Protein AF-A0A355YEI6-F1 (afdb_monomer)

Solvent-accessible surface area (backbone atoms only — not comparable to full-atom values): 18739 Å² total; per-residue (Å²): 135,84,84,77,73,81,73,71,81,74,48,67,67,57,51,53,59,53,45,26,69,75,68,75,44,81,76,51,71,67,58,50,47,41,66,73,69,44,60,93,69,64,54,73,76,34,46,39,44,27,76,26,82,81,34,73,56,37,71,63,38,42,74,76,36,46,34,59,27,43,37,39,48,44,52,49,45,54,38,44,28,50,37,29,40,53,42,53,71,31,69,73,64,40,49,50,50,52,48,48,14,51,39,49,34,50,19,47,68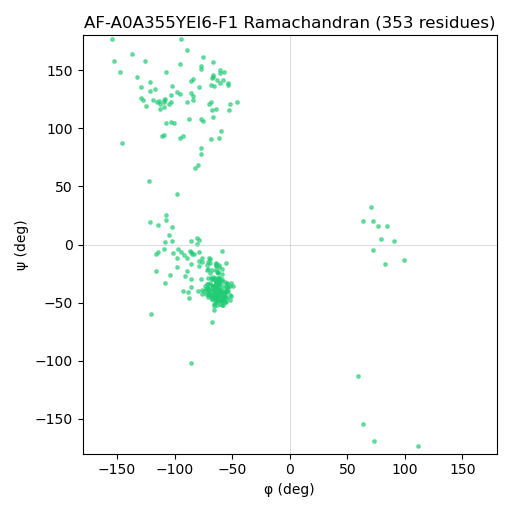,74,64,30,36,40,37,29,34,9,51,69,52,33,6,52,40,17,34,37,50,20,66,67,44,46,35,54,49,40,56,55,45,67,75,35,92,67,27,79,66,42,57,82,77,47,49,89,59,56,57,69,28,49,44,37,38,34,62,76,44,77,59,35,76,78,44,84,61,85,70,52,50,70,32,31,64,52,29,40,49,49,44,54,74,73,62,67,55,67,70,27,33,39,36,21,29,34,45,66,50,72,49,31,14,34,52,24,27,44,52,45,54,27,68,66,48,40,81,87,43,74,36,32,35,42,34,24,22,30,56,67,79,69,37,56,85,38,69,71,32,32,57,54,73,68,33,85,30,44,44,79,49,71,54,50,46,52,41,13,57,48,61,53,43,38,70,47,55,38,31,48,51,52,46,52,55,51,48,40,30,53,50,51,20,48,44,70,65,44,53,87,62,41,56,70,70,58,27,49,75,72,69,48,60,89,84,67,44,65,48,58,51,37,47,46,42,46,58,55,44,52,54,56,38,69,40,19,68,64,50,26,59,52,52,53,52,52,52,49,36,50,74,72,70,58,124

Secondary structure (DSSP, 8-state):
-----------HHHHHHHHHHHHTSPPPHHHHHHHHH-GGG--TTSGGGSPPGGGTTHHHHHHH-HHHHHHHHHHTHHHHHHHHHHHHT-HHHHHHHHHHHHHHHHHHHTT--EEEEESTHHHHHHHIIIIIIIHHHHHHHHTSTTHHHHHTTS-TTGGGSEEEEETTTHHHHHS--TTGGG-HHHHHHHHHHTT--TTSEEEEE-SSS--HHHHHHHHHHHHHH-TT-S-EEEEESS-HHHHTTSHHHHHHHH-TTSEEEE----S-SSTT-TTTHHHHHHHHHHHHHHHHHHHHHHGGGS-HHHHHHTT--TT--HHHHHHHHHHHHHHHHHTHHHHHHHHHHHHHHHHTT--

Foldseek 3Di:
DDPPPPPPPCQLVNVLVVVCVVVVHNDDPVRVCCSVPVVLPVLCLFQQQDADPLQPCLVVCCVPPQLVSLLSQLVLCVLLLVLLLVCLVDPVLVVLLVLLLVLLLVQQQVVAAEEQEEEQLSLVLLCCLLPVPLLVLVVVLCVDPLNVLQCVRGPVVSSVRRYRGYQVGPVCVVPNDPPSQVALVSLLVVCVVVVHALSYAYELEYAGQSRNVSLSNLVSNLVRNDPPDSRAEYEYATDLVSCCVNPSSVVQVPPNSYHYNYRHSGYRSPRNPSSGSSSVSRSQSVSQSNLSSVLVSPVVRDDPVSCVVSVNDPPDHSSVSSNCVVVVSVVSSVCSVVVSVVVVVVVVCVVVVND

Radius of gyration: 22.08 Å; Cα contacts (8 Å, |Δi|>4): 562; chains: 1; bounding box: 56×45×67 Å

Nearest PDB structures (foldseek):
  4s12-assembly2_B  TM=8.774E-01  e=5.265E-08  Yersinia enterocolitica subsp. palearctica Y11
  4s12-assembly1_A  TM=6.520E-01  e=1.410E-09  Yersinia enterocolitica subsp. palearctica Y11
  1nri-assembly1_A-2  TM=7.934E-01  e=1.105E-07  Haemophilus influenzae
  4m0d-assembly1_A  TM=6.496E-01  e=1.105E-07  Haemophilus influenzae Rd KW20
  4bb9-assembly1_A  TM=7.046E-01  e=8.965E-07  Homo sapiens

Mean predicted aligned error: 6.0 Å

Structure (mmCIF, N/CA/C/O backbone):
data_AF-A0A355YEI6-F1
#
_entry.id   AF-A0A355YEI6-F1
#
loop_
_atom_site.group_PDB
_atom_site.id
_atom_site.type_symbol
_atom_site.label_atom_id
_atom_site.label_alt_id
_atom_site.label_comp_id
_atom_site.label_asym_id
_atom_site.label_entity_id
_atom_site.label_seq_id
_atom_site.pdbx_PDB_ins_code
_atom_site.Cartn_x
_atom_site.Cartn_y
_atom_site.Cartn_z
_atom_site.occupancy
_atom_site.B_iso_or_equiv
_atom_site.auth_seq_id
_atom_site.auth_comp_id
_atom_site.auth_asym_id
_atom_site.auth_atom_id
_atom_site.pdbx_PDB_model_num
ATOM 1 N N . MET A 1 1 ? -10.455 13.522 -25.786 1.00 29.67 1 MET A N 1
ATOM 2 C CA . MET A 1 1 ? -10.288 12.746 -27.033 1.00 29.67 1 MET A CA 1
ATOM 3 C C . MET A 1 1 ? -9.649 11.426 -26.666 1.00 29.67 1 MET A C 1
ATOM 5 O O . MET A 1 1 ? -8.498 11.396 -26.256 1.00 29.67 1 MET A O 1
ATOM 9 N N . THR A 1 2 ? -10.458 10.377 -26.690 1.00 28.23 2 THR A N 1
ATOM 10 C CA . THR A 1 2 ? -10.147 9.023 -26.237 1.00 28.23 2 THR A CA 1
ATOM 11 C C . THR A 1 2 ? -9.254 8.349 -27.277 1.00 28.23 2 THR A C 1
ATOM 13 O O . THR A 1 2 ? -9.729 7.998 -28.353 1.00 28.23 2 THR A O 1
ATOM 16 N N . PHE A 1 3 ? -7.961 8.187 -26.993 1.00 26.77 3 PHE A N 1
ATOM 17 C CA . PHE A 1 3 ? -7.105 7.295 -27.778 1.00 26.77 3 PHE A CA 1
ATOM 18 C C . PHE A 1 3 ? -7.405 5.852 -27.357 1.00 26.77 3 PHE A C 1
ATOM 20 O O . PHE A 1 3 ? -6.677 5.240 -26.584 1.00 26.77 3 PHE A O 1
ATOM 27 N N . ALA A 1 4 ? -8.520 5.315 -27.850 1.00 29.31 4 ALA A N 1
ATOM 28 C CA . ALA A 1 4 ? -8.711 3.877 -27.932 1.00 29.31 4 ALA A CA 1
ATOM 29 C C . ALA A 1 4 ? -7.889 3.384 -29.130 1.00 29.31 4 ALA A C 1
ATOM 31 O O . ALA A 1 4 ? -8.392 3.271 -30.246 1.00 29.31 4 ALA A O 1
ATOM 32 N N . LEU A 1 5 ? -6.589 3.166 -28.922 1.00 32.91 5 LEU A N 1
ATOM 33 C CA . LEU A 1 5 ? -5.806 2.352 -29.845 1.00 32.91 5 LEU A CA 1
ATOM 34 C C . LEU A 1 5 ? -6.354 0.931 -29.734 1.00 32.91 5 LEU A C 1
ATOM 36 O O . LEU A 1 5 ? -6.194 0.273 -28.708 1.00 32.91 5 LEU A O 1
ATOM 40 N N . SER A 1 6 ? -7.032 0.475 -30.786 1.00 31.55 6 SER A N 1
ATOM 41 C CA . SER A 1 6 ? -7.342 -0.935 -30.973 1.00 31.55 6 SER A CA 1
ATOM 42 C C . SER A 1 6 ? -6.020 -1.696 -31.086 1.00 31.55 6 SER A C 1
ATOM 44 O O . SER A 1 6 ? -5.449 -1.827 -32.170 1.00 31.55 6 SER A O 1
ATOM 46 N N . LEU A 1 7 ? -5.505 -2.176 -29.959 1.00 35.72 7 LEU A N 1
ATOM 47 C CA . LEU A 1 7 ? -4.509 -3.232 -29.944 1.00 35.72 7 LEU A CA 1
ATOM 48 C C . LEU A 1 7 ? -5.226 -4.492 -30.429 1.00 35.72 7 LEU A C 1
ATOM 50 O O . LEU A 1 7 ? -5.831 -5.223 -29.649 1.00 35.72 7 LEU A O 1
ATOM 54 N N . ALA A 1 8 ? -5.202 -4.727 -31.742 1.00 37.12 8 ALA A N 1
ATOM 55 C CA . ALA A 1 8 ? -5.336 -6.085 -32.238 1.00 37.12 8 ALA A CA 1
ATOM 56 C C . ALA A 1 8 ? -4.279 -6.900 -31.486 1.00 37.12 8 ALA A C 1
ATOM 58 O O . ALA A 1 8 ? -3.093 -6.582 -31.571 1.00 37.12 8 ALA A O 1
ATOM 59 N N . ALA A 1 9 ? -4.722 -7.853 -30.666 1.00 43.53 9 ALA A N 1
ATOM 60 C CA . ALA A 1 9 ? -3.850 -8.657 -29.827 1.00 43.53 9 ALA A CA 1
ATOM 61 C C . ALA A 1 9 ? -2.860 -9.405 -30.728 1.00 43.53 9 ALA A C 1
ATOM 63 O O . ALA A 1 9 ? -3.195 -10.427 -31.328 1.00 43.53 9 ALA A O 1
ATOM 64 N N . ILE A 1 10 ? -1.649 -8.865 -30.877 1.00 50.97 10 ILE A N 1
ATOM 65 C CA . ILE A 1 10 ? -0.558 -9.590 -31.513 1.00 50.97 10 ILE A CA 1
ATOM 66 C C . ILE A 1 10 ? -0.301 -10.778 -30.599 1.00 50.97 10 ILE A C 1
ATOM 68 O O . ILE A 1 10 ? 0.021 -10.599 -29.426 1.00 50.97 10 ILE A O 1
ATOM 72 N N . SER A 1 11 ? -0.515 -11.991 -31.111 1.00 57.34 11 SER A N 1
ATOM 73 C CA . SER A 1 11 ? -0.327 -13.176 -30.282 1.00 57.34 11 SER A CA 1
ATOM 74 C C . SER A 1 11 ? 1.116 -13.211 -29.750 1.00 57.34 11 SER A C 1
ATOM 76 O O . SER A 1 11 ? 2.046 -12.898 -30.501 1.00 57.34 11 SER A O 1
ATOM 78 N N . PRO A 1 12 ? 1.339 -13.627 -28.494 1.00 58.34 12 PRO A N 1
ATOM 79 C CA . PRO A 1 12 ? 2.680 -13.804 -27.934 1.00 58.34 12 PRO A CA 1
ATOM 80 C C . PRO A 1 12 ? 3.589 -14.665 -28.825 1.00 58.34 12 PRO A C 1
ATOM 82 O O . PRO A 1 12 ? 4.783 -14.402 -28.939 1.00 58.34 12 PRO A O 1
ATOM 85 N N . ALA A 1 13 ? 3.009 -15.644 -29.530 1.00 57.47 13 ALA A N 1
ATOM 86 C CA . ALA A 1 13 ? 3.705 -16.471 -30.512 1.00 57.47 13 ALA A CA 1
ATOM 87 C C . ALA A 1 13 ? 4.191 -15.680 -31.745 1.00 57.47 13 ALA A C 1
ATOM 89 O O . ALA A 1 13 ? 5.295 -15.921 -32.228 1.00 57.47 13 ALA A O 1
ATOM 90 N N . ALA A 1 14 ? 3.408 -14.710 -32.230 1.00 57.59 14 ALA A N 1
ATOM 91 C CA . ALA A 1 14 ? 3.807 -13.827 -33.328 1.00 57.59 14 ALA A CA 1
ATOM 92 C C . ALA A 1 14 ? 4.899 -12.830 -32.899 1.00 57.59 14 ALA A C 1
ATOM 94 O O . ALA A 1 14 ? 5.834 -12.590 -33.658 1.00 57.59 14 ALA A O 1
ATOM 95 N N . LEU A 1 15 ? 4.830 -12.312 -31.665 1.00 57.78 15 LEU A N 1
ATOM 96 C CA . LEU A 1 15 ? 5.894 -11.488 -31.074 1.00 57.78 15 LEU A CA 1
ATOM 97 C C . LEU A 1 15 ? 7.202 -12.272 -30.897 1.00 57.78 15 LEU A C 1
ATOM 99 O O . LEU A 1 15 ? 8.269 -11.737 -31.174 1.00 57.78 15 LEU A O 1
ATOM 103 N N . ALA A 1 16 ? 7.134 -13.537 -30.471 1.00 57.12 16 ALA A N 1
ATOM 104 C CA . ALA A 1 16 ? 8.314 -14.387 -30.303 1.00 57.12 16 ALA A CA 1
ATOM 105 C C . ALA A 1 16 ? 8.999 -14.727 -31.640 1.00 57.12 16 ALA A C 1
ATOM 107 O O . ALA A 1 16 ? 10.227 -14.783 -31.696 1.00 57.12 16 ALA A O 1
ATOM 108 N N . ALA A 1 17 ? 8.220 -14.919 -32.710 1.00 56.75 17 ALA A N 1
ATOM 109 C CA . ALA A 1 17 ? 8.750 -15.153 -34.052 1.00 56.75 17 ALA A CA 1
ATOM 110 C C . ALA A 1 17 ? 9.483 -13.916 -34.614 1.00 56.75 17 ALA A C 1
ATOM 112 O O . ALA A 1 17 ? 10.588 -14.051 -35.130 1.00 56.75 17 ALA A O 1
ATOM 113 N N . ASP A 1 18 ? 8.912 -12.718 -34.442 1.00 60.41 18 ASP A N 1
ATOM 114 C CA . ASP A 1 18 ? 9.509 -11.434 -34.863 1.00 60.41 18 ASP A CA 1
ATOM 115 C C . ASP A 1 18 ? 10.721 -11.042 -33.984 1.00 60.41 18 ASP A C 1
ATOM 117 O O . ASP A 1 18 ? 11.720 -10.504 -34.460 1.00 60.41 18 ASP A O 1
ATOM 121 N N . ALA A 1 19 ? 10.701 -11.374 -32.688 1.00 59.94 19 ALA A N 1
ATOM 122 C CA . ALA A 1 19 ? 11.788 -11.051 -31.761 1.00 59.94 19 ALA A CA 1
ATOM 123 C C . ALA A 1 19 ? 13.117 -11.743 -32.109 1.00 59.94 19 ALA A C 1
ATOM 125 O O . ALA A 1 19 ? 14.171 -11.116 -31.990 1.00 59.94 19 ALA A O 1
ATOM 126 N N . GLY A 1 20 ? 13.082 -13.004 -32.557 1.00 60.16 20 GLY A N 1
ATOM 127 C CA . GLY A 1 20 ? 14.291 -13.726 -32.974 1.00 60.16 20 GLY A CA 1
ATOM 128 C C . GLY A 1 20 ? 14.963 -13.092 -34.196 1.00 60.16 20 GLY A C 1
ATOM 129 O O . GLY A 1 20 ? 16.191 -13.036 -34.272 1.00 60.16 20 GLY A O 1
ATOM 130 N N . GLU A 1 21 ? 14.160 -12.541 -35.107 1.00 64.00 21 GLU A N 1
ATOM 131 C CA . GLU A 1 21 ? 14.632 -11.846 -36.306 1.00 64.00 21 GLU A CA 1
ATOM 132 C C . GLU A 1 21 ? 15.203 -10.457 -35.966 1.00 64.00 21 GLU A C 1
ATOM 134 O O . GLU A 1 21 ? 16.265 -10.083 -36.462 1.00 64.00 21 GLU A O 1
ATOM 139 N N . ARG A 1 22 ? 14.570 -9.721 -35.040 1.00 64.88 22 ARG A N 1
ATOM 140 C CA . ARG A 1 22 ? 15.031 -8.390 -34.595 1.00 64.88 22 ARG A CA 1
ATOM 141 C C . ARG A 1 22 ? 16.265 -8.413 -33.697 1.00 64.88 22 ARG A C 1
ATOM 143 O O . ARG A 1 22 ? 17.068 -7.486 -33.754 1.00 64.88 22 ARG A O 1
ATOM 150 N N . LEU A 1 23 ? 16.397 -9.423 -32.838 1.00 72.62 23 LEU A N 1
ATOM 151 C CA . LEU A 1 23 ? 17.507 -9.539 -31.883 1.00 72.62 23 LEU A CA 1
ATOM 152 C C . LEU A 1 23 ? 18.688 -10.348 -32.437 1.00 72.62 23 LEU A C 1
ATOM 154 O O . LEU A 1 23 ? 19.741 -10.381 -31.804 1.00 72.62 23 LEU A O 1
ATOM 158 N N . GLY A 1 24 ? 18.528 -11.005 -33.593 1.00 79.12 24 GLY A N 1
ATOM 159 C CA . GLY A 1 24 ? 19.563 -11.848 -34.198 1.00 79.12 24 GLY A CA 1
ATOM 160 C C . GLY A 1 24 ? 19.934 -13.075 -33.356 1.00 79.12 24 GLY A C 1
ATOM 161 O O . GLY A 1 24 ? 21.021 -13.626 -33.519 1.00 79.12 24 GLY A O 1
ATOM 162 N N . LEU A 1 25 ? 19.057 -13.491 -32.436 1.00 78.38 25 LEU A N 1
ATOM 163 C CA . LEU A 1 25 ? 19.279 -14.596 -31.504 1.00 78.38 25 LEU A CA 1
ATOM 164 C C . LEU A 1 25 ? 18.085 -15.560 -31.553 1.00 78.38 25 LEU A C 1
ATOM 166 O O . LEU A 1 25 ? 16.950 -15.118 -31.354 1.00 78.38 25 LEU A O 1
ATOM 170 N N . PRO A 1 26 ? 18.297 -16.871 -31.783 1.00 78.50 26 PRO A N 1
ATOM 171 C CA . PRO A 1 26 ? 17.207 -17.835 -31.714 1.00 78.50 26 PRO A CA 1
ATOM 172 C C . PRO A 1 26 ? 16.686 -17.939 -30.267 1.00 78.50 26 PRO A C 1
ATOM 174 O O . PRO A 1 26 ? 17.495 -17.997 -29.334 1.00 78.50 26 PRO A O 1
ATOM 177 N N . PRO A 1 27 ? 15.358 -17.979 -30.042 1.00 81.44 27 PRO A N 1
ATOM 178 C CA . PRO A 1 27 ? 14.806 -18.132 -28.701 1.00 81.44 27 PRO A CA 1
ATOM 179 C C . PRO A 1 27 ? 15.209 -19.484 -28.102 1.00 81.44 27 PRO A C 1
ATOM 181 O O . PRO A 1 27 ? 15.226 -20.509 -28.785 1.00 81.44 27 PRO A O 1
ATOM 184 N N . SER A 1 28 ? 15.515 -19.499 -26.803 1.00 86.31 28 SER A N 1
ATOM 185 C CA . SER A 1 28 ? 15.847 -20.744 -26.106 1.00 86.31 28 SER A CA 1
ATOM 186 C C . SER A 1 28 ? 14.629 -21.689 -26.029 1.00 86.31 28 SER A C 1
ATOM 188 O O . SER A 1 28 ? 13.482 -21.218 -26.061 1.00 86.31 28 SER A O 1
ATOM 190 N N . PRO A 1 29 ? 14.832 -23.013 -25.864 1.00 87.69 29 PRO A N 1
ATOM 191 C CA . PRO A 1 29 ? 13.730 -23.946 -25.619 1.00 87.69 29 PRO A CA 1
ATOM 192 C C . PRO A 1 29 ? 12.866 -23.540 -24.418 1.00 87.69 29 PRO A C 1
ATOM 194 O O . PRO A 1 29 ? 11.643 -23.581 -24.511 1.00 87.69 29 PRO A O 1
ATOM 197 N N . ALA A 1 30 ? 13.491 -23.056 -23.338 1.00 86.69 30 ALA A N 1
ATOM 198 C CA . ALA A 1 30 ? 12.791 -22.579 -22.145 1.00 86.69 30 ALA A CA 1
ATOM 199 C C . ALA A 1 30 ? 11.922 -21.341 -22.432 1.00 86.69 30 ALA A C 1
ATOM 201 O O . ALA A 1 30 ? 10.781 -21.266 -21.987 1.00 86.69 30 ALA A O 1
ATOM 202 N N . SER A 1 31 ? 12.421 -20.387 -23.226 1.00 84.56 31 SER A N 1
ATOM 203 C CA . SER A 1 31 ? 11.643 -19.210 -23.643 1.00 84.56 31 SER A CA 1
ATOM 204 C C . SER A 1 31 ? 10.441 -19.605 -24.506 1.00 84.56 31 SER A C 1
ATOM 206 O O . SER A 1 31 ? 9.355 -19.051 -24.350 1.00 84.56 31 SER A O 1
ATOM 208 N N . THR A 1 32 ? 10.622 -20.590 -25.389 1.00 85.31 32 THR A N 1
ATOM 209 C CA . THR A 1 32 ? 9.551 -21.111 -26.250 1.00 85.31 32 THR A CA 1
ATOM 210 C C . THR A 1 32 ? 8.485 -21.836 -25.428 1.00 85.31 32 THR A C 1
ATOM 212 O O . THR A 1 32 ? 7.301 -21.540 -25.582 1.00 85.31 32 THR A O 1
ATOM 215 N N . GLU A 1 33 ? 8.890 -22.719 -24.507 1.00 88.81 33 GLU A N 1
ATOM 216 C CA . GLU A 1 33 ? 7.981 -23.373 -23.555 1.00 88.81 33 G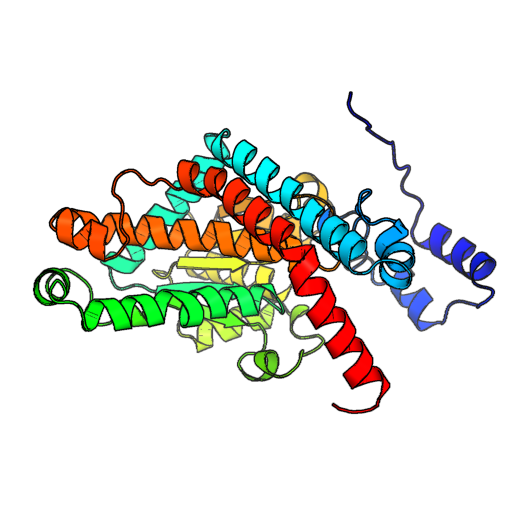LU A CA 1
ATOM 217 C C . GLU A 1 33 ? 7.212 -22.328 -22.741 1.00 88.81 33 GLU A C 1
ATOM 219 O O . GLU A 1 33 ? 5.992 -22.416 -22.631 1.00 88.81 33 GLU A O 1
ATOM 224 N N . PHE A 1 34 ? 7.895 -21.305 -22.221 1.00 85.06 34 PHE A N 1
ATOM 225 C CA . PHE A 1 34 ? 7.260 -20.255 -21.432 1.00 85.06 34 PHE A CA 1
ATOM 226 C C . PHE A 1 34 ? 6.165 -19.529 -22.225 1.00 85.06 34 PHE A C 1
ATOM 228 O O . PHE A 1 34 ? 5.018 -19.451 -21.785 1.00 85.06 34 PHE A O 1
ATOM 235 N N . VAL A 1 35 ? 6.474 -19.053 -23.432 1.00 83.38 35 VAL A N 1
ATOM 236 C CA . VAL A 1 35 ? 5.496 -18.342 -24.273 1.00 83.38 35 VAL A CA 1
ATOM 237 C C . VAL A 1 35 ? 4.332 -19.247 -24.695 1.00 83.38 35 VAL A C 1
ATOM 239 O O . VAL A 1 35 ? 3.206 -18.773 -24.837 1.00 83.38 35 VAL A O 1
ATOM 242 N N . GLN A 1 36 ? 4.563 -20.544 -24.883 1.00 84.81 36 GLN A N 1
ATOM 243 C CA . GLN A 1 36 ? 3.522 -21.467 -25.342 1.00 84.81 36 GLN A CA 1
ATOM 244 C C . GLN A 1 36 ? 2.661 -22.033 -24.207 1.00 84.81 36 GLN A C 1
ATOM 246 O O . GLN A 1 36 ? 1.467 -22.245 -24.399 1.00 84.81 36 GLN A O 1
ATOM 251 N N . GLN A 1 37 ? 3.251 -22.297 -23.041 1.00 86.25 37 GLN A N 1
ATOM 252 C CA . GLN A 1 37 ? 2.626 -23.089 -21.977 1.00 86.25 37 GLN A CA 1
ATOM 253 C C . GLN A 1 37 ? 2.375 -22.299 -20.691 1.00 86.25 37 GLN A C 1
ATOM 255 O O . GLN A 1 37 ? 1.507 -22.668 -19.903 1.00 86.25 37 GLN A O 1
ATOM 260 N N . ARG A 1 38 ? 3.100 -21.201 -20.451 1.00 84.88 38 ARG A N 1
ATOM 261 C CA . ARG A 1 38 ? 3.018 -20.410 -19.210 1.00 84.88 38 ARG A CA 1
ATOM 262 C C . ARG A 1 38 ? 2.117 -19.186 -19.388 1.00 84.88 38 ARG A C 1
ATOM 264 O O . ARG A 1 38 ? 2.429 -18.088 -18.934 1.00 84.88 38 ARG A O 1
ATOM 271 N N . THR A 1 39 ? 0.971 -19.381 -20.041 1.00 82.94 39 THR A N 1
ATOM 272 C CA . THR A 1 39 ? 0.033 -18.309 -20.427 1.00 82.94 39 THR A CA 1
ATOM 273 C C . THR A 1 39 ? -0.539 -17.543 -19.235 1.00 82.94 39 THR A C 1
ATOM 275 O O . THR A 1 39 ? -0.772 -16.344 -19.341 1.00 82.94 39 THR A O 1
ATOM 278 N N . GLN A 1 40 ? -0.668 -18.188 -18.071 1.00 78.12 40 GLN A N 1
ATOM 279 C CA . GLN A 1 40 ? -1.102 -17.538 -16.827 1.00 78.12 40 GLN A CA 1
ATOM 280 C C . GLN A 1 40 ? -0.164 -16.417 -16.336 1.00 78.12 40 GLN A C 1
ATOM 282 O O . GLN A 1 40 ? -0.572 -15.597 -15.522 1.00 78.12 40 GLN A O 1
ATOM 287 N N . PHE A 1 41 ? 1.082 -16.369 -16.823 1.00 81.62 41 PHE A N 1
ATOM 288 C CA . PHE A 1 41 ? 2.071 -15.343 -16.474 1.00 81.62 41 PHE A CA 1
ATOM 289 C C . PHE A 1 41 ? 2.276 -14.310 -17.591 1.00 81.62 41 PHE A C 1
ATOM 291 O O . PHE A 1 41 ? 3.171 -13.471 -17.519 1.00 81.62 41 PHE A O 1
ATOM 298 N N . GLN A 1 42 ? 1.449 -14.336 -18.640 1.00 86.19 42 GLN A N 1
ATOM 299 C CA . GLN A 1 42 ? 1.518 -13.376 -19.742 1.00 86.19 42 GLN A CA 1
ATOM 300 C C . GLN A 1 42 ? 0.786 -12.082 -19.387 1.00 86.19 42 GLN A C 1
ATOM 302 O O . GLN A 1 42 ? -0.201 -11.707 -20.012 1.00 86.19 42 GLN A O 1
ATOM 307 N N . LEU A 1 43 ? 1.317 -11.367 -18.400 1.00 88.56 43 LEU A N 1
ATOM 308 C CA . LEU A 1 43 ? 0.695 -10.186 -17.793 1.00 88.56 43 LEU A CA 1
ATOM 309 C C . LEU A 1 43 ? 0.880 -8.889 -18.599 1.00 88.56 43 LEU A C 1
ATOM 311 O O . LEU A 1 43 ? 0.463 -7.821 -18.171 1.00 88.56 43 LEU A O 1
ATOM 315 N N . HIS A 1 44 ? 1.464 -8.977 -19.792 1.00 87.12 44 HIS A N 1
ATOM 316 C CA . HIS A 1 44 ? 1.786 -7.856 -20.680 1.00 87.12 44 HIS A CA 1
ATOM 317 C C . HIS A 1 44 ? 0.601 -6.981 -21.123 1.00 87.12 44 HIS A C 1
ATOM 319 O O . HIS A 1 44 ? 0.829 -6.003 -21.824 1.00 87.12 44 HIS A O 1
ATOM 325 N N . THR A 1 45 ? -0.646 -7.323 -20.787 1.00 89.81 45 THR A N 1
ATOM 326 C CA . THR A 1 45 ? -1.839 -6.492 -21.028 1.00 89.81 45 THR A CA 1
ATOM 327 C C . THR A 1 45 ? -2.266 -5.690 -19.801 1.00 89.81 45 THR A C 1
ATOM 329 O O . THR A 1 45 ? -3.123 -4.815 -19.912 1.00 89.81 45 THR A O 1
ATOM 332 N N . LEU A 1 46 ? -1.705 -5.987 -18.626 1.00 94.12 46 LEU A N 1
ATOM 333 C CA . LEU A 1 46 ? -1.985 -5.252 -17.401 1.00 94.12 46 LEU A CA 1
ATOM 334 C C . LEU A 1 46 ? -1.425 -3.834 -17.504 1.00 94.12 46 LEU A C 1
ATOM 336 O O . LEU A 1 46 ? -0.347 -3.617 -18.063 1.00 94.12 46 LEU A O 1
ATOM 340 N N . LEU A 1 47 ? -2.153 -2.871 -16.937 1.00 94.38 47 LEU A N 1
ATOM 341 C CA . LEU A 1 47 ? -1.782 -1.457 -16.949 1.00 94.38 47 LEU A CA 1
ATOM 342 C C . LEU A 1 47 ? -0.439 -1.234 -16.244 1.00 94.38 47 LEU A C 1
ATOM 344 O O . LEU A 1 47 ? 0.391 -0.476 -16.738 1.00 94.38 47 LEU A O 1
ATOM 348 N N . THR A 1 48 ? -0.203 -1.951 -15.143 1.00 95.69 48 THR A N 1
ATOM 349 C CA . THR A 1 48 ? 1.054 -1.930 -14.375 1.00 95.69 48 THR A CA 1
ATOM 350 C C . THR A 1 48 ? 2.273 -2.421 -15.162 1.00 95.69 48 THR A C 1
ATOM 352 O O . THR A 1 48 ? 3.390 -2.004 -14.866 1.00 95.69 48 THR A O 1
ATOM 355 N N . GLU A 1 49 ? 2.061 -3.244 -16.191 1.00 95.88 49 GLU A N 1
ATOM 356 C CA . GLU A 1 49 ? 3.118 -3.814 -17.040 1.00 95.88 49 GLU A CA 1
ATOM 357 C C . GLU A 1 49 ? 3.335 -3.023 -18.340 1.00 95.88 49 GLU A C 1
ATOM 359 O O . GLU A 1 49 ? 4.230 -3.336 -19.126 1.00 95.88 49 GLU A O 1
ATOM 364 N N . GLN A 1 50 ? 2.527 -1.988 -18.594 1.00 95.62 50 GLN A N 1
ATOM 365 C CA . GLN A 1 50 ? 2.686 -1.145 -19.776 1.00 95.62 50 GLN A CA 1
ATOM 366 C C . GLN A 1 50 ? 3.867 -0.181 -19.639 1.00 95.62 50 GLN A C 1
ATOM 368 O O . GLN A 1 50 ? 4.330 0.159 -18.547 1.00 95.62 50 GLN A O 1
ATOM 373 N N . ARG A 1 51 ? 4.322 0.328 -20.786 1.00 95.38 51 ARG A N 1
ATOM 374 C CA . ARG A 1 51 ? 5.319 1.401 -20.858 1.00 95.38 51 ARG A CA 1
ATOM 375 C C . ARG A 1 51 ? 4.663 2.751 -20.590 1.00 95.38 51 ARG A C 1
ATOM 377 O O . ARG A 1 51 ? 3.632 3.067 -21.183 1.00 95.38 51 ARG A O 1
ATOM 384 N N . HIS A 1 52 ? 5.300 3.581 -19.772 1.00 97.25 52 HIS A N 1
ATOM 385 C CA . HIS A 1 52 ? 4.827 4.939 -19.534 1.00 97.25 52 HIS A CA 1
ATOM 386 C C . HIS A 1 52 ? 5.360 5.921 -20.601 1.00 97.25 52 HIS A C 1
ATOM 388 O O . HIS A 1 52 ? 6.567 5.960 -20.855 1.00 97.25 52 HIS A O 1
ATOM 394 N N . PRO A 1 53 ? 4.510 6.756 -21.232 1.00 95.94 53 PRO A N 1
ATOM 395 C CA . PRO A 1 53 ? 4.936 7.625 -22.332 1.00 95.94 53 PRO A CA 1
ATOM 396 C C . PRO A 1 53 ? 5.915 8.727 -21.902 1.00 95.94 53 PRO A C 1
ATOM 398 O O . PRO A 1 53 ? 6.766 9.124 -22.692 1.00 95.94 53 PRO A O 1
ATOM 401 N N . ARG A 1 54 ? 5.838 9.210 -20.652 1.00 96.12 54 ARG A N 1
ATOM 402 C CA . ARG A 1 54 ? 6.736 10.275 -20.148 1.00 96.12 54 ARG A CA 1
ATOM 403 C C . ARG A 1 54 ? 8.179 9.822 -19.914 1.00 96.12 54 ARG A C 1
ATOM 405 O O . ARG A 1 54 ? 9.057 10.667 -19.805 1.00 96.12 54 ARG A O 1
ATOM 412 N N . THR A 1 55 ? 8.417 8.518 -19.819 1.00 97.25 55 THR A N 1
ATOM 413 C CA . THR A 1 55 ? 9.724 7.938 -19.472 1.00 97.25 55 THR A CA 1
ATOM 414 C C . THR A 1 55 ? 10.242 7.008 -20.569 1.00 97.25 55 THR A C 1
ATOM 416 O O . THR A 1 55 ? 11.130 6.191 -20.338 1.00 97.25 55 THR A O 1
ATOM 419 N N . TRP A 1 56 ? 9.720 7.137 -21.795 1.00 94.50 56 TRP A N 1
ATOM 420 C CA . TRP A 1 56 ? 10.082 6.261 -22.912 1.00 94.50 56 TRP A CA 1
ATOM 421 C C . TRP A 1 56 ? 11.578 6.287 -23.247 1.00 94.50 56 TRP A C 1
ATOM 423 O O . TRP A 1 56 ? 12.136 5.251 -23.599 1.00 94.50 56 TRP A O 1
ATOM 433 N N . ASN A 1 57 ? 12.209 7.457 -23.116 1.00 95.75 57 ASN A N 1
ATOM 434 C CA . ASN A 1 57 ? 13.632 7.699 -23.359 1.00 95.75 57 ASN A CA 1
ATOM 435 C C . ASN A 1 57 ? 14.433 7.916 -22.060 1.00 95.75 57 ASN A C 1
ATOM 437 O O . ASN A 1 57 ? 15.512 8.504 -22.095 1.00 95.75 57 ASN A O 1
ATOM 441 N N . LEU A 1 58 ? 13.920 7.456 -20.909 1.00 97.00 58 LEU A N 1
ATOM 442 C CA . LEU A 1 58 ? 14.507 7.732 -19.592 1.00 97.00 58 LEU A CA 1
ATOM 443 C C . LEU A 1 58 ? 15.991 7.348 -19.506 1.00 97.00 58 LEU A C 1
ATOM 445 O O . LEU A 1 58 ? 16.774 8.090 -18.927 1.00 97.00 58 LEU A O 1
ATOM 449 N N . SER A 1 59 ? 16.391 6.215 -20.091 1.00 95.69 59 SER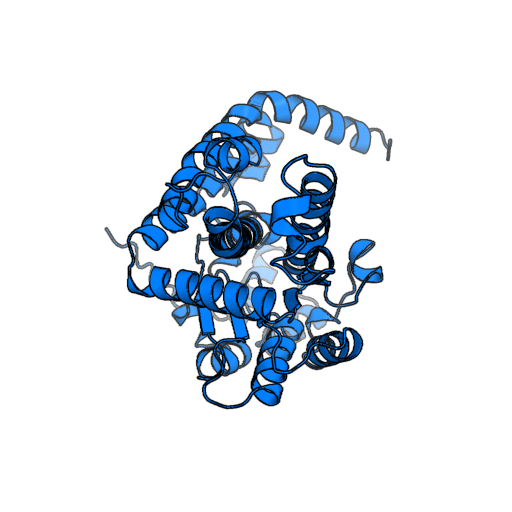 A N 1
ATOM 450 C CA . SER A 1 59 ? 17.789 5.764 -20.082 1.00 95.69 59 SER A CA 1
ATOM 451 C C . SER A 1 59 ? 18.723 6.688 -20.865 1.00 95.69 59 SER A C 1
ATOM 453 O O . SER A 1 59 ? 19.857 6.901 -20.450 1.00 95.69 59 SER A O 1
ATOM 455 N N . GLU A 1 60 ? 18.253 7.245 -21.984 1.00 97.31 60 GLU A N 1
ATOM 456 C CA . GLU A 1 60 ? 19.024 8.186 -22.804 1.00 97.31 60 GLU A CA 1
ATOM 457 C C . GLU A 1 60 ? 19.211 9.505 -22.054 1.00 97.31 60 GLU A C 1
ATOM 459 O O . GLU A 1 60 ? 20.326 10.010 -21.956 1.00 97.31 60 GLU A O 1
ATOM 464 N N . VAL A 1 61 ? 18.132 10.012 -21.449 1.00 97.38 61 VAL A N 1
ATOM 465 C CA . VAL A 1 61 ? 18.172 11.230 -20.632 1.00 97.38 61 VAL A CA 1
ATOM 466 C C . VAL A 1 61 ? 19.052 11.022 -19.402 1.00 97.38 61 VAL A C 1
ATOM 468 O O . VAL A 1 61 ? 19.878 11.875 -19.109 1.00 97.38 61 VAL A O 1
ATOM 471 N N . ALA A 1 62 ? 18.957 9.880 -18.716 1.00 95.94 62 ALA A N 1
ATOM 472 C CA . ALA A 1 62 ? 19.774 9.583 -17.537 1.00 95.94 62 ALA A CA 1
ATOM 473 C C . ALA A 1 62 ? 21.278 9.552 -17.840 1.00 95.94 62 ALA A C 1
ATOM 475 O O . ALA A 1 62 ? 22.075 9.910 -16.975 1.00 95.94 62 ALA A O 1
ATOM 476 N N . ALA A 1 63 ? 21.667 9.162 -19.057 1.00 94.62 63 ALA A N 1
ATOM 477 C CA . ALA A 1 63 ? 23.065 9.141 -19.474 1.00 94.62 63 ALA A CA 1
ATOM 478 C C . ALA A 1 63 ? 23.658 10.548 -19.664 1.00 94.62 63 ALA A C 1
ATOM 480 O O . ALA A 1 63 ? 24.862 10.729 -19.487 1.00 94.62 63 ALA A O 1
ATOM 481 N N . THR A 1 64 ? 22.838 11.540 -20.025 1.00 96.50 64 THR A N 1
ATOM 482 C CA . THR A 1 64 ? 23.304 12.900 -20.343 1.00 96.50 64 THR A CA 1
ATOM 483 C C . THR A 1 64 ? 22.939 13.940 -19.287 1.00 96.50 64 THR A C 1
ATOM 485 O O . THR A 1 64 ? 23.695 14.883 -19.073 1.00 96.50 64 THR A O 1
ATOM 488 N N . ASP A 1 65 ? 21.788 13.783 -18.636 1.00 97.12 65 ASP A N 1
ATOM 489 C CA . ASP A 1 65 ? 21.226 14.705 -17.650 1.00 97.12 65 ASP A CA 1
ATOM 490 C C . ASP A 1 65 ? 20.454 13.937 -16.551 1.00 97.12 65 ASP A C 1
ATOM 492 O O . ASP A 1 65 ? 19.231 13.755 -16.619 1.00 97.12 65 ASP A O 1
ATOM 496 N N . PRO A 1 66 ? 21.155 13.493 -15.491 1.00 96.06 66 PRO A N 1
ATOM 497 C CA . PRO A 1 66 ? 20.537 12.799 -14.363 1.00 96.06 66 PRO A CA 1
ATOM 498 C C . PRO A 1 66 ? 19.457 13.616 -13.640 1.00 96.06 66 PRO A C 1
ATOM 500 O O . PRO A 1 66 ? 18.514 13.038 -13.100 1.00 96.06 66 PRO A O 1
ATOM 503 N N . ALA A 1 67 ? 19.560 14.950 -13.623 1.00 96.69 67 ALA A N 1
ATOM 504 C CA . ALA A 1 67 ? 18.559 15.795 -12.978 1.00 96.69 67 ALA A CA 1
ATOM 505 C C . ALA A 1 67 ? 17.254 15.795 -13.777 1.00 96.69 67 ALA A C 1
ATOM 507 O O . ALA A 1 67 ? 16.186 15.582 -13.198 1.00 96.69 67 ALA A O 1
ATOM 508 N N . GLN A 1 68 ? 17.339 15.943 -15.101 1.00 97.12 68 GLN A N 1
ATOM 509 C CA . GLN A 1 68 ? 16.180 15.823 -15.980 1.00 97.12 68 GLN A CA 1
ATOM 510 C C . GLN A 1 68 ? 15.573 14.416 -15.927 1.00 97.12 68 GLN A C 1
ATOM 512 O O . GLN A 1 68 ? 14.349 14.292 -15.887 1.00 97.12 68 GLN A O 1
ATOM 517 N N . ALA A 1 69 ? 16.394 13.365 -15.870 1.00 97.25 69 ALA A N 1
ATOM 518 C CA . ALA A 1 69 ? 15.909 11.992 -15.746 1.00 97.25 69 ALA A CA 1
ATOM 519 C C . ALA A 1 69 ? 15.129 11.767 -14.442 1.00 97.25 69 ALA A C 1
ATOM 521 O O . ALA A 1 69 ? 14.041 11.193 -14.469 1.00 97.25 69 ALA A O 1
ATOM 522 N N . LEU A 1 70 ? 15.625 12.272 -13.307 1.00 96.94 70 LEU A N 1
ATOM 523 C CA . LEU A 1 70 ? 14.887 12.225 -12.041 1.00 96.94 70 LEU A CA 1
ATOM 524 C C . LEU A 1 70 ? 13.593 13.044 -12.103 1.00 96.94 70 LEU A C 1
ATOM 526 O O . LEU A 1 70 ? 12.558 12.581 -11.630 1.00 96.94 70 LEU A O 1
ATOM 530 N N . SER A 1 71 ? 13.607 14.223 -12.731 1.00 96.69 71 SER A N 1
ATOM 531 C CA . SER A 1 71 ? 12.379 14.993 -12.959 1.00 96.69 71 SER A CA 1
ATOM 532 C C . SER A 1 71 ? 11.366 14.229 -13.820 1.00 96.69 71 SER A C 1
ATOM 534 O O . SER A 1 71 ? 10.182 14.223 -13.487 1.00 96.69 71 SER A O 1
ATOM 536 N N . GLN A 1 72 ? 11.801 13.544 -14.884 1.00 96.75 72 GLN A N 1
ATOM 537 C CA . GLN A 1 72 ? 10.933 12.675 -15.687 1.00 96.75 72 GLN A CA 1
ATOM 538 C C . GLN A 1 72 ? 10.362 11.528 -14.848 1.00 96.75 72 GLN A C 1
ATOM 540 O O . GLN A 1 72 ? 9.155 11.287 -14.894 1.00 96.75 72 GLN A O 1
ATOM 545 N N . LEU A 1 73 ? 11.202 10.866 -14.051 1.00 96.81 73 LEU A N 1
ATOM 546 C CA . LEU A 1 73 ? 10.808 9.771 -13.167 1.00 96.81 73 LEU A CA 1
ATOM 547 C C . LEU A 1 73 ? 9.714 10.211 -12.178 1.00 96.81 73 LEU A C 1
ATOM 549 O O . LEU A 1 73 ? 8.658 9.586 -12.114 1.00 96.81 73 LEU A O 1
ATOM 553 N N . PHE A 1 74 ? 9.932 11.319 -11.462 1.00 96.69 74 PHE A N 1
ATOM 554 C CA . PHE A 1 74 ? 8.986 11.859 -10.476 1.00 96.69 74 PHE A CA 1
ATOM 555 C C . PHE A 1 74 ? 7.739 12.486 -11.102 1.00 96.69 74 PHE A C 1
ATOM 557 O O . PHE A 1 74 ? 6.703 12.592 -10.445 1.00 96.69 74 PHE A O 1
ATOM 564 N N . SER A 1 75 ? 7.797 12.890 -12.376 1.00 96.62 75 SER A N 1
ATOM 565 C CA . SER A 1 75 ? 6.618 13.416 -13.072 1.00 96.62 75 SER A CA 1
ATOM 566 C C . SER A 1 75 ? 5.507 12.373 -13.200 1.00 96.62 75 SER A C 1
ATOM 568 O O . SER A 1 75 ? 4.345 12.740 -13.331 1.00 96.62 75 SER A O 1
ATOM 570 N N . VAL A 1 76 ? 5.821 11.075 -13.153 1.00 98.19 76 VAL A N 1
ATOM 571 C CA . VAL A 1 76 ? 4.807 10.013 -13.242 1.00 98.19 76 VAL A CA 1
ATOM 572 C C . VAL A 1 76 ? 3.924 9.971 -11.991 1.00 98.19 76 VAL A C 1
ATOM 574 O O . VAL A 1 76 ? 2.753 9.620 -12.08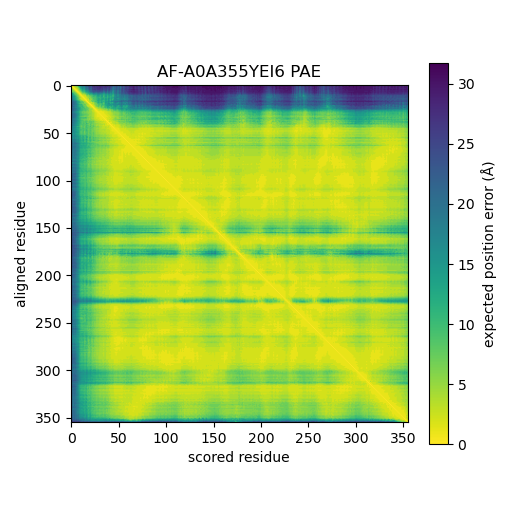1 1.00 98.19 76 VAL A O 1
ATOM 577 N N . ASP A 1 77 ? 4.404 10.451 -10.842 1.00 98.19 77 ASP A N 1
ATOM 578 C CA . ASP A 1 77 ? 3.585 10.546 -9.625 1.00 98.19 77 ASP A CA 1
ATOM 579 C C . ASP A 1 77 ? 2.476 11.613 -9.739 1.00 98.19 77 ASP A C 1
ATOM 581 O O . ASP A 1 77 ? 1.534 11.632 -8.944 1.00 98.19 77 ASP A O 1
ATOM 585 N N . GLU A 1 78 ? 2.515 12.485 -10.756 1.00 98.31 78 GLU A N 1
ATOM 586 C CA . GLU A 1 78 ? 1.367 13.336 -11.096 1.00 98.31 78 GLU A CA 1
ATOM 587 C C . GLU A 1 78 ? 0.140 12.505 -11.494 1.00 98.31 78 GLU A C 1
ATOM 589 O O . GLU A 1 78 ? -0.993 12.948 -11.301 1.00 98.31 78 GLU A O 1
ATOM 594 N N . ASP A 1 79 ? 0.341 11.310 -12.049 1.00 98.25 79 ASP A N 1
ATOM 595 C CA . ASP A 1 79 ? -0.734 10.397 -12.429 1.00 98.25 79 ASP A CA 1
ATOM 596 C C . ASP A 1 79 ? -1.379 9.796 -11.175 1.00 98.25 79 ASP A C 1
ATOM 598 O O . ASP A 1 79 ? -2.606 9.742 -11.087 1.00 98.25 79 ASP A O 1
ATOM 602 N N . VAL A 1 80 ? -0.573 9.492 -10.149 1.00 98.44 80 VAL A N 1
ATOM 603 C CA . VAL A 1 80 ? -1.052 9.116 -8.807 1.00 98.44 80 VAL A CA 1
ATOM 604 C C . VAL A 1 80 ? -1.871 10.254 -8.191 1.00 98.44 80 VAL A C 1
ATOM 606 O O . VAL A 1 80 ? -2.985 10.030 -7.719 1.00 98.44 80 VAL A O 1
ATOM 609 N N . ALA A 1 81 ? -1.383 11.498 -8.263 1.00 98.56 81 ALA A N 1
ATOM 610 C CA . ALA A 1 81 ? -2.114 12.661 -7.758 1.00 98.56 81 ALA A CA 1
ATOM 611 C C . ALA A 1 81 ? -3.472 12.853 -8.459 1.00 98.56 81 ALA A C 1
ATOM 613 O O . ALA A 1 81 ? -4.480 13.112 -7.797 1.00 98.56 81 ALA A O 1
ATOM 614 N N . ARG A 1 82 ? -3.526 12.694 -9.790 1.00 98.62 82 ARG A N 1
ATOM 615 C CA . ARG A 1 82 ? -4.786 12.752 -10.553 1.00 98.62 82 ARG A CA 1
ATOM 616 C C . ARG A 1 82 ? -5.721 11.600 -10.195 1.00 98.62 82 ARG A C 1
ATOM 618 O O . ARG A 1 82 ? -6.915 11.833 -10.022 1.00 98.62 82 ARG A O 1
ATOM 625 N N . ALA A 1 83 ? -5.195 10.385 -10.054 1.00 98.38 83 ALA A N 1
ATOM 626 C CA . ALA A 1 83 ? -5.978 9.215 -9.674 1.00 98.38 83 ALA A CA 1
ATOM 627 C C . ALA A 1 83 ? -6.578 9.356 -8.268 1.00 98.38 83 ALA A C 1
ATOM 629 O O . ALA A 1 83 ? -7.738 9.006 -8.068 1.00 98.38 83 ALA A O 1
ATOM 630 N N . PHE A 1 84 ? -5.836 9.922 -7.313 1.00 98.75 84 PHE A N 1
ATOM 631 C CA . PHE A 1 84 ? -6.343 10.212 -5.973 1.00 98.75 84 PHE A CA 1
ATOM 632 C C . PHE A 1 84 ? -7.381 11.328 -5.943 1.00 98.75 84 PHE A C 1
ATOM 634 O O . PHE A 1 84 ? -8.371 11.193 -5.228 1.00 98.75 84 PHE A O 1
ATOM 641 N N . ALA A 1 85 ? -7.213 12.388 -6.736 1.00 98.62 85 ALA A N 1
ATOM 642 C CA . ALA A 1 85 ? -8.254 13.401 -6.886 1.00 98.62 85 ALA A CA 1
ATOM 643 C C . ALA A 1 85 ? -9.545 12.786 -7.454 1.00 98.62 85 ALA A C 1
ATOM 645 O O . ALA A 1 85 ? -10.605 12.950 -6.860 1.00 98.62 85 ALA A O 1
ATOM 646 N N . ALA A 1 86 ? -9.438 11.993 -8.527 1.00 98.50 86 ALA A N 1
ATOM 647 C CA . ALA A 1 86 ? -10.578 11.306 -9.133 1.00 98.50 86 ALA A CA 1
ATOM 648 C C . ALA A 1 86 ? -11.232 10.287 -8.186 1.00 98.50 86 ALA A C 1
ATOM 650 O O . ALA A 1 86 ? -12.453 10.188 -8.139 1.00 98.50 86 ALA A O 1
ATOM 651 N N . LEU A 1 87 ? -10.436 9.546 -7.408 1.00 98.50 87 LEU A N 1
ATOM 652 C CA . LEU A 1 87 ? -10.936 8.657 -6.359 1.00 98.50 87 LEU A CA 1
ATOM 653 C C . LEU A 1 87 ? -11.719 9.444 -5.306 1.00 98.50 87 LEU A C 1
ATOM 655 O O . LEU A 1 87 ? -12.816 9.039 -4.949 1.00 98.50 87 LEU A O 1
ATOM 659 N N . ALA A 1 88 ? -11.192 10.582 -4.860 1.00 98.56 88 ALA A N 1
ATOM 660 C CA . ALA A 1 88 ? -11.837 11.424 -3.861 1.00 98.56 88 ALA A CA 1
ATOM 661 C C . ALA A 1 88 ? -13.093 12.157 -4.375 1.00 98.56 88 ALA A C 1
ATOM 663 O O . A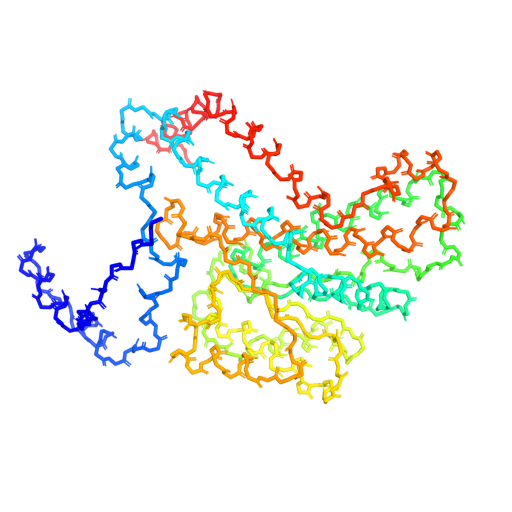LA A 1 88 ? -13.851 12.689 -3.562 1.00 98.56 88 ALA A O 1
ATOM 664 N N . ASP A 1 89 ? -13.297 12.209 -5.694 1.00 98.44 89 ASP A N 1
ATOM 665 C CA . ASP A 1 89 ? -14.498 12.731 -6.357 1.00 98.44 89 ASP A CA 1
ATOM 666 C C . ASP A 1 89 ? -15.529 11.627 -6.679 1.00 98.44 89 ASP A C 1
ATOM 668 O O . ASP A 1 89 ? -16.638 11.944 -7.106 1.00 98.44 89 ASP A O 1
ATOM 672 N N . ASP A 1 90 ? -15.199 10.344 -6.472 1.00 98.44 90 ASP A N 1
ATOM 673 C CA . ASP A 1 90 ? -16.071 9.192 -6.736 1.00 98.44 90 ASP A CA 1
ATOM 674 C C . ASP A 1 90 ? -16.718 8.680 -5.431 1.00 98.44 90 ASP A C 1
ATOM 676 O O . ASP A 1 90 ? -16.066 7.981 -4.644 1.00 98.44 90 ASP A O 1
ATOM 680 N N . PRO A 1 91 ? -18.017 8.952 -5.189 1.00 98.25 91 PRO A N 1
ATOM 681 C CA . PRO A 1 91 ? -18.673 8.562 -3.945 1.00 98.25 91 PRO A CA 1
ATOM 682 C C . PRO A 1 91 ? -18.742 7.046 -3.734 1.00 98.25 91 PRO A C 1
ATOM 684 O O . PRO A 1 91 ? -18.703 6.586 -2.594 1.00 98.25 91 PRO A O 1
ATOM 687 N N . GLN A 1 92 ? -18.845 6.254 -4.806 1.00 97.88 92 GLN A N 1
ATOM 688 C CA . GLN A 1 92 ? -18.959 4.799 -4.696 1.00 97.88 92 GLN A CA 1
ATOM 689 C C . GLN A 1 92 ? -17.626 4.181 -4.291 1.00 97.88 92 GLN A C 1
ATOM 691 O O . GLN A 1 92 ? -17.581 3.300 -3.430 1.00 97.88 92 GLN A O 1
ATOM 696 N N . ARG A 1 93 ? -16.524 4.651 -4.883 1.00 97.94 93 ARG A N 1
ATOM 697 C CA . ARG A 1 93 ? -15.183 4.193 -4.506 1.00 97.94 93 ARG A CA 1
ATOM 698 C C . ARG A 1 93 ? -14.784 4.712 -3.125 1.00 97.94 93 ARG A C 1
ATOM 700 O O . ARG A 1 93 ? -14.237 3.936 -2.343 1.00 97.94 93 ARG A O 1
ATOM 707 N N . MET A 1 94 ? -15.128 5.953 -2.778 1.00 98.62 94 MET A N 1
ATOM 708 C CA . MET A 1 94 ? -14.904 6.486 -1.429 1.00 98.62 94 MET A CA 1
ATOM 709 C C . MET A 1 94 ? -15.680 5.728 -0.356 1.00 98.62 94 MET A C 1
ATOM 711 O O . MET A 1 94 ? -15.124 5.454 0.706 1.00 98.62 94 MET A O 1
ATOM 715 N N . ALA A 1 95 ? -16.918 5.307 -0.633 1.00 98.50 95 ALA A N 1
ATOM 716 C CA . ALA A 1 95 ? -17.691 4.491 0.302 1.00 98.50 95 ALA A CA 1
ATOM 717 C C . ALA A 1 95 ? -16.954 3.199 0.698 1.00 98.50 95 ALA A C 1
ATOM 719 O O . ALA A 1 95 ? -17.060 2.766 1.843 1.00 98.50 95 ALA A O 1
ATOM 720 N N . LYS A 1 96 ? -16.152 2.615 -0.204 1.00 98.38 96 LYS A N 1
ATOM 721 C CA . LYS A 1 96 ? -15.325 1.441 0.109 1.00 98.38 96 LYS A CA 1
ATOM 722 C C . LYS A 1 96 ? -14.172 1.770 1.058 1.00 98.38 96 LYS A C 1
ATOM 724 O O . LYS A 1 96 ? -13.932 1.001 1.981 1.00 98.38 96 LYS A O 1
ATOM 729 N N . LEU A 1 97 ? -13.483 2.899 0.870 1.00 98.69 97 LEU A N 1
ATOM 730 C CA . LEU A 1 97 ? -12.420 3.331 1.791 1.00 98.69 97 LEU A CA 1
ATOM 731 C C . LEU A 1 97 ? -12.975 3.659 3.182 1.00 98.69 97 LEU A C 1
ATOM 733 O O . LEU A 1 97 ? -12.388 3.258 4.185 1.00 98.69 97 LEU A O 1
ATOM 737 N N . HIS A 1 98 ? -14.137 4.310 3.248 1.00 98.69 98 HIS A N 1
ATOM 738 C CA . HIS A 1 98 ? -14.835 4.564 4.512 1.00 98.69 98 HIS A CA 1
ATOM 739 C C . HIS A 1 98 ? -15.297 3.275 5.187 1.00 98.69 98 HIS A C 1
ATOM 741 O O . HIS A 1 98 ? -15.151 3.128 6.397 1.00 98.69 98 HIS A O 1
ATOM 747 N N . ALA A 1 99 ? -15.811 2.310 4.422 1.00 98.62 99 ALA A N 1
ATOM 748 C CA . ALA A 1 99 ? -16.176 1.002 4.955 1.00 98.62 99 ALA A CA 1
ATOM 749 C C . ALA A 1 99 ? -14.950 0.241 5.492 1.00 98.62 99 ALA A C 1
ATOM 751 O O . ALA A 1 99 ? -15.041 -0.359 6.564 1.00 98.62 99 ALA A O 1
ATOM 752 N N . ALA A 1 100 ? -13.801 0.335 4.814 1.00 98.75 100 ALA A N 1
ATOM 753 C CA . ALA A 1 100 ? -12.536 -0.217 5.294 1.00 98.75 100 ALA A CA 1
ATOM 754 C C . ALA A 1 100 ? -12.082 0.455 6.598 1.00 98.75 100 ALA A C 1
ATOM 756 O O . ALA A 1 100 ? -11.774 -0.242 7.563 1.00 98.75 100 ALA A O 1
ATOM 757 N N . SER A 1 101 ? -12.121 1.791 6.667 1.00 98.69 101 SER A N 1
ATOM 758 C CA . SER A 1 101 ? -11.818 2.554 7.889 1.00 98.69 101 SER A CA 1
ATOM 759 C C . SER A 1 101 ? -12.739 2.141 9.038 1.00 98.69 101 SER A C 1
ATOM 761 O O . SER A 1 101 ? -12.278 1.814 10.130 1.00 98.69 101 SER A O 1
ATOM 763 N N . ALA A 1 102 ? -14.042 2.027 8.782 1.00 98.56 102 ALA A N 1
ATOM 764 C CA . ALA A 1 102 ? -15.010 1.615 9.788 1.00 98.56 102 ALA A CA 1
ATOM 765 C C . ALA A 1 102 ? -14.781 0.168 10.271 1.00 98.56 102 ALA A C 1
ATOM 767 O O . ALA A 1 102 ? -14.938 -0.108 11.462 1.00 98.56 102 ALA A O 1
ATOM 768 N N . ALA A 1 103 ? -14.400 -0.755 9.381 1.00 98.44 103 ALA A N 1
ATOM 769 C CA . ALA A 1 103 ? -14.043 -2.126 9.752 1.00 98.44 103 ALA A CA 1
ATOM 770 C C . ALA A 1 103 ? -12.793 -2.154 10.645 1.00 98.44 103 ALA A C 1
ATOM 772 O O . ALA A 1 103 ? -12.808 -2.791 11.701 1.00 98.44 103 ALA A O 1
ATOM 773 N N . VAL A 1 104 ? -11.756 -1.393 10.277 1.00 98.56 104 VAL A N 1
ATOM 774 C CA . VAL A 1 104 ? -10.536 -1.212 11.078 1.00 98.56 104 VAL A CA 1
ATOM 775 C C . VAL A 1 104 ? -10.871 -0.620 12.446 1.00 98.56 104 VAL A C 1
ATOM 777 O O . VAL A 1 104 ? -10.473 -1.164 13.472 1.00 98.56 104 VAL A O 1
ATOM 780 N N . GLN A 1 105 ? -11.671 0.445 12.487 1.00 97.38 105 GLN A N 1
ATOM 781 C CA . GLN A 1 105 ? -12.098 1.101 13.719 1.00 97.38 105 GLN A CA 1
ATOM 782 C C . GLN A 1 105 ? -12.828 0.128 14.656 1.00 97.38 105 GLN A C 1
ATOM 784 O O . GLN A 1 105 ? -12.566 0.121 15.860 1.00 97.38 105 GLN A O 1
ATOM 789 N N . ARG A 1 106 ? -13.749 -0.690 14.121 1.00 96.88 106 ARG A N 1
ATOM 790 C CA . ARG A 1 106 ? -14.465 -1.704 14.908 1.00 96.88 106 ARG A CA 1
ATOM 791 C C . ARG A 1 106 ? -13.507 -2.751 15.461 1.00 96.88 106 ARG A C 1
ATOM 793 O O . ARG A 1 106 ? -13.500 -2.961 16.666 1.00 96.88 106 ARG A O 1
ATOM 800 N N . ALA A 1 107 ? -12.675 -3.341 14.607 1.00 96.94 107 ALA A N 1
ATOM 801 C CA . ALA A 1 107 ? -11.705 -4.349 15.016 1.00 96.94 107 ALA A CA 1
ATOM 802 C C . ALA A 1 107 ? -10.776 -3.837 16.123 1.00 96.94 107 ALA A C 1
ATOM 804 O O . ALA A 1 107 ? -10.676 -4.464 17.171 1.00 96.94 107 ALA A O 1
ATOM 805 N N . LEU A 1 108 ? -10.186 -2.656 15.943 1.00 96.50 108 LEU A N 1
ATOM 806 C CA . LEU A 1 108 ? -9.294 -2.042 16.925 1.00 96.50 108 LEU A CA 1
ATOM 807 C C . LEU A 1 108 ? -9.981 -1.769 18.266 1.00 96.50 108 LEU A C 1
ATOM 809 O O . LEU A 1 108 ? -9.405 -2.045 19.315 1.00 96.50 108 LEU A O 1
ATOM 813 N N . ARG A 1 109 ? -11.209 -1.237 18.254 1.00 94.69 109 ARG A N 1
ATOM 814 C CA . ARG A 1 109 ? -11.974 -0.975 19.484 1.00 94.69 109 ARG A CA 1
ATOM 815 C C . ARG A 1 109 ? -12.296 -2.264 20.235 1.00 94.69 109 ARG A C 1
ATOM 817 O O . ARG A 1 109 ? -12.223 -2.284 21.460 1.00 94.69 109 ARG A O 1
ATOM 824 N N . ASP A 1 110 ? -12.639 -3.311 19.496 1.00 94.19 110 ASP A N 1
ATOM 825 C CA . ASP A 1 110 ? -13.074 -4.590 20.050 1.00 94.19 110 ASP A CA 1
ATOM 826 C C . ASP A 1 110 ? -11.867 -5.511 20.374 1.00 94.19 110 ASP A C 1
ATOM 828 O O . ASP A 1 110 ? -12.035 -6.622 20.867 1.00 94.19 110 ASP A O 1
ATOM 832 N N . GLY A 1 111 ? -10.631 -5.026 20.174 1.00 94.25 111 GLY A N 1
ATOM 833 C CA . GLY A 1 111 ? -9.390 -5.717 20.543 1.00 94.25 111 GLY A CA 1
ATOM 834 C C . GLY A 1 111 ? -8.891 -6.732 19.510 1.00 94.25 111 GLY A C 1
ATOM 835 O O . GLY A 1 111 ? -8.042 -7.565 19.825 1.00 94.25 111 GLY A O 1
ATOM 836 N N . HIS A 1 112 ? -9.394 -6.674 18.283 1.00 96.50 112 HIS A N 1
ATOM 837 C CA . HIS A 1 112 ? -8.975 -7.512 17.162 1.00 96.50 112 HIS A CA 1
ATOM 838 C C . HIS A 1 112 ? -7.813 -6.884 16.384 1.00 96.50 112 HIS A C 1
ATOM 840 O O . HIS A 1 112 ? -7.448 -5.722 16.584 1.00 96.50 112 HIS A O 1
ATOM 846 N N . ARG A 1 113 ? -7.198 -7.678 15.510 1.00 97.81 113 ARG A N 1
ATOM 847 C CA . ARG A 1 113 ? -6.019 -7.307 14.728 1.00 97.81 113 ARG A CA 1
ATOM 848 C C . ARG A 1 113 ? -6.388 -6.795 13.341 1.00 97.81 113 ARG A C 1
ATOM 850 O O . ARG A 1 113 ? -7.424 -7.142 12.773 1.00 97.81 113 ARG A O 1
ATOM 857 N N . ILE A 1 114 ? -5.488 -5.994 12.788 1.00 98.69 114 ILE A N 1
ATOM 858 C CA . ILE A 1 114 ? -5.473 -5.554 11.398 1.00 98.69 114 ILE A CA 1
ATOM 859 C C . ILE A 1 114 ? -4.252 -6.187 10.744 1.00 98.69 114 ILE A C 1
ATOM 861 O O . ILE A 1 114 ? -3.120 -5.917 11.141 1.00 98.69 114 ILE A O 1
ATOM 865 N N . TYR A 1 115 ? -4.489 -7.039 9.761 1.00 98.75 115 TYR A N 1
ATOM 866 C CA . TYR A 1 115 ? -3.474 -7.810 9.071 1.00 98.75 115 TYR A CA 1
ATOM 867 C C . TYR A 1 115 ? -3.290 -7.280 7.654 1.00 98.75 115 TYR A C 1
ATOM 869 O O . TYR A 1 115 ? -4.224 -7.318 6.854 1.00 98.75 115 TYR A O 1
ATOM 877 N N . PHE A 1 116 ? -2.097 -6.795 7.334 1.00 98.81 116 PHE A N 1
ATOM 878 C CA . PHE A 1 116 ? -1.697 -6.442 5.979 1.00 98.81 116 PHE A CA 1
ATOM 879 C C . PHE A 1 116 ? -0.790 -7.543 5.448 1.00 98.81 116 PHE A C 1
ATOM 881 O O . PHE A 1 116 ? 0.242 -7.824 6.042 1.00 98.81 116 PHE A O 1
ATOM 888 N N . TYR A 1 117 ? -1.156 -8.147 4.325 1.00 98.62 117 TYR A N 1
ATOM 889 C CA . TYR A 1 117 ? -0.369 -9.195 3.688 1.00 98.62 117 TYR A CA 1
ATOM 890 C C . TYR A 1 117 ? -0.006 -8.784 2.268 1.00 98.62 117 TYR A C 1
ATOM 892 O O . TYR A 1 117 ? -0.882 -8.383 1.499 1.00 98.62 117 TYR A O 1
ATOM 900 N N . GLY A 1 118 ? 1.262 -8.931 1.898 1.00 97.75 118 GLY A N 1
ATOM 901 C CA . GLY A 1 118 ? 1.727 -8.666 0.542 1.00 97.75 118 GLY A CA 1
ATOM 902 C C . GLY A 1 118 ? 2.980 -9.455 0.186 1.00 97.75 118 GLY A C 1
ATOM 903 O O . GLY A 1 118 ? 3.572 -10.145 1.012 1.00 97.75 118 GLY A O 1
ATOM 904 N N . THR A 1 119 ? 3.427 -9.321 -1.055 1.00 95.75 119 THR A N 1
ATOM 905 C CA . THR A 1 119 ? 4.625 -9.993 -1.569 1.00 95.75 119 THR A CA 1
ATOM 906 C C . THR A 1 119 ? 5.615 -8.945 -2.066 1.00 95.75 119 THR A C 1
ATOM 908 O O . THR A 1 119 ? 5.219 -7.946 -2.659 1.00 95.75 119 THR A O 1
ATOM 911 N N . GLY A 1 120 ? 6.913 -9.128 -1.811 1.00 94.06 120 GLY A N 1
ATOM 912 C CA . GLY A 1 120 ? 7.932 -8.219 -2.336 1.00 94.06 120 GLY A CA 1
ATOM 913 C C . GLY A 1 120 ? 7.708 -6.779 -1.865 1.00 94.06 120 GLY A C 1
ATOM 914 O O . GLY A 1 120 ? 7.838 -6.488 -0.674 1.00 94.06 120 GLY A O 1
ATOM 915 N N . SER A 1 121 ? 7.368 -5.868 -2.780 1.00 95.25 121 SER A N 1
ATOM 916 C CA . SER A 1 121 ? 7.188 -4.447 -2.442 1.00 95.25 121 SER A CA 1
ATOM 917 C C . SER A 1 121 ? 5.911 -4.201 -1.642 1.00 95.25 121 SER A C 1
ATOM 919 O O . SER A 1 121 ? 5.942 -3.431 -0.684 1.00 95.25 121 SER A O 1
ATOM 921 N N . THR A 1 122 ? 4.812 -4.897 -1.947 1.00 97.12 122 THR A N 1
ATOM 922 C CA . THR A 1 122 ? 3.591 -4.848 -1.119 1.00 97.12 122 THR A CA 1
ATOM 923 C C . THR A 1 122 ? 3.766 -5.492 0.256 1.00 97.12 122 THR A C 1
ATOM 925 O O . THR A 1 122 ? 3.179 -5.016 1.224 1.00 97.12 122 THR A O 1
ATOM 928 N N . GLY A 1 123 ? 4.636 -6.497 0.387 1.00 96.88 123 GLY A N 1
ATOM 929 C CA . GLY A 1 123 ? 5.033 -7.028 1.697 1.00 96.88 123 GLY A CA 1
ATOM 930 C C . GLY A 1 123 ? 5.829 -6.008 2.519 1.00 96.88 123 GLY A C 1
ATOM 931 O O . GLY A 1 123 ? 5.531 -5.764 3.683 1.00 96.88 123 GLY A O 1
ATOM 932 N N . ARG A 1 124 ? 6.785 -5.305 1.894 1.00 96.19 124 ARG A N 1
ATOM 933 C CA . ARG A 1 124 ? 7.518 -4.196 2.542 1.00 96.19 124 ARG A CA 1
ATOM 934 C C . ARG A 1 124 ? 6.611 -3.018 2.901 1.00 96.19 124 ARG A C 1
ATOM 936 O O . ARG A 1 124 ? 6.849 -2.344 3.899 1.00 96.19 124 ARG A O 1
ATOM 943 N N . LEU A 1 125 ? 5.571 -2.763 2.110 1.00 97.62 125 LEU A N 1
ATOM 944 C CA . LEU A 1 125 ? 4.514 -1.808 2.446 1.00 97.62 125 LEU A CA 1
ATOM 945 C C . LEU A 1 125 ? 3.768 -2.235 3.710 1.00 97.62 125 LEU A C 1
ATOM 947 O O . LEU A 1 125 ? 3.553 -1.391 4.577 1.00 97.62 125 LEU A O 1
ATOM 951 N N . ALA A 1 126 ? 3.398 -3.513 3.834 1.00 98.19 126 ALA A N 1
ATOM 952 C CA . ALA A 1 126 ? 2.712 -4.029 5.016 1.00 98.19 126 ALA A CA 1
ATOM 953 C C . ALA A 1 126 ? 3.557 -3.809 6.283 1.00 98.19 126 ALA A C 1
ATOM 955 O O . ALA A 1 126 ? 3.084 -3.228 7.260 1.00 98.19 126 ALA A O 1
ATOM 956 N N . GLU A 1 127 ? 4.843 -4.147 6.211 1.00 96.94 127 GLU A N 1
ATOM 957 C CA . GLU A 1 127 ? 5.832 -3.880 7.263 1.00 96.94 127 GLU A CA 1
ATOM 958 C C . GLU A 1 127 ? 6.013 -2.388 7.555 1.00 96.94 127 GLU A C 1
ATOM 960 O O . GLU A 1 127 ? 6.178 -1.976 8.701 1.00 96.94 127 GLU A O 1
ATOM 965 N N . THR A 1 128 ? 5.952 -1.540 6.527 1.00 97.88 128 THR A N 1
ATOM 966 C CA . THR A 1 128 ? 6.020 -0.085 6.708 1.00 97.88 128 THR A CA 1
ATOM 967 C C . THR A 1 128 ? 4.812 0.426 7.496 1.00 97.88 128 THR A C 1
ATOM 969 O O . THR A 1 128 ? 4.980 1.275 8.372 1.00 97.88 128 THR A O 1
ATOM 972 N N . LEU A 1 129 ? 3.607 -0.096 7.236 1.00 98.50 129 LEU A N 1
ATOM 973 C CA . LEU A 1 129 ? 2.402 0.266 7.988 1.00 98.50 129 LEU A CA 1
ATOM 974 C C . LEU A 1 129 ? 2.494 -0.176 9.455 1.00 98.50 129 LEU A C 1
ATOM 976 O O . LEU A 1 129 ? 2.216 0.634 10.340 1.00 98.50 129 LEU A O 1
ATOM 980 N N . GLU A 1 130 ? 2.929 -1.409 9.727 1.00 97.94 130 GLU A N 1
ATOM 981 C CA . GLU A 1 130 ? 3.130 -1.901 11.097 1.00 97.94 130 GLU A CA 1
ATOM 982 C C . GLU A 1 130 ? 4.290 -1.176 11.799 1.00 97.94 130 GLU A C 1
ATOM 984 O O . GLU A 1 130 ? 4.106 -0.446 12.777 1.00 97.94 130 GLU A O 1
ATOM 989 N N . SER A 1 131 ? 5.507 -1.392 11.312 1.00 96.75 131 SER A N 1
ATOM 990 C CA . SER A 1 131 ? 6.744 -1.089 12.029 1.00 96.75 131 SER A CA 1
ATOM 991 C C . SER A 1 131 ? 7.270 0.314 11.746 1.00 96.75 131 SER A C 1
ATOM 993 O O . SER A 1 131 ? 7.925 0.910 12.599 1.00 96.75 131 SER A O 1
ATOM 995 N N . GLY A 1 132 ? 6.960 0.877 10.577 1.00 96.00 132 GLY A N 1
ATOM 996 C CA . GLY A 1 132 ? 7.364 2.236 10.202 1.00 96.00 132 GLY A CA 1
ATOM 997 C C . GLY A 1 132 ? 6.412 3.328 10.695 1.00 96.00 132 GLY A C 1
ATOM 998 O O . GLY A 1 132 ? 6.849 4.448 10.963 1.00 96.00 132 GLY A O 1
ATOM 999 N N . VAL A 1 133 ? 5.119 3.017 10.835 1.00 95.75 133 VAL A N 1
ATOM 1000 C CA . VAL A 1 133 ? 4.076 4.010 11.141 1.00 95.75 133 VAL A CA 1
ATOM 1001 C C . VAL A 1 133 ? 3.346 3.696 12.444 1.00 95.75 133 VAL A C 1
ATOM 1003 O O . VAL A 1 133 ? 3.390 4.515 13.368 1.00 95.75 133 VAL A O 1
ATOM 1006 N N . TRP A 1 134 ? 2.701 2.530 12.548 1.00 97.00 134 TRP A N 1
ATOM 1007 C CA . TRP A 1 134 ? 1.812 2.199 13.665 1.00 97.00 134 TRP A CA 1
ATOM 1008 C C . TRP A 1 134 ? 2.549 2.098 15.002 1.00 97.00 134 TRP A C 1
ATOM 1010 O O . TRP A 1 134 ? 2.231 2.837 15.939 1.00 97.00 134 TRP A O 1
ATOM 1020 N N . ARG A 1 135 ? 3.576 1.245 15.091 1.00 96.75 135 ARG A N 1
ATOM 1021 C CA . ARG A 1 135 ? 4.357 1.062 16.326 1.00 96.75 135 ARG A CA 1
ATOM 1022 C C . ARG A 1 135 ? 5.017 2.375 16.783 1.00 96.75 135 ARG A C 1
ATOM 1024 O O . ARG A 1 135 ? 4.806 2.760 17.936 1.00 96.75 135 ARG A O 1
ATOM 1031 N N . PRO A 1 136 ? 5.719 3.146 15.919 1.00 95.56 136 PRO A N 1
ATOM 1032 C CA . PRO A 1 136 ? 6.299 4.425 16.329 1.00 95.56 136 PRO A CA 1
ATOM 1033 C C . PRO A 1 136 ? 5.267 5.464 16.777 1.00 95.56 136 PRO A C 1
ATOM 1035 O O . PRO A 1 136 ? 5.566 6.264 17.666 1.00 95.56 136 PRO A O 1
ATOM 1038 N N . PHE A 1 137 ? 4.064 5.483 16.187 1.00 94.69 137 PHE A N 1
ATOM 1039 C CA . PHE A 1 137 ? 2.982 6.348 16.661 1.00 94.69 137 PHE A CA 1
ATOM 1040 C C . PHE A 1 137 ? 2.605 6.010 18.106 1.00 94.69 137 PHE A C 1
ATOM 1042 O O . PHE A 1 137 ? 2.608 6.904 18.952 1.00 94.69 137 PHE A O 1
ATOM 1049 N N . TRP A 1 138 ? 2.350 4.736 18.413 1.00 94.12 138 TRP A N 1
ATOM 1050 C CA . TRP A 1 138 ? 1.954 4.320 19.760 1.00 94.12 138 TRP A CA 1
ATOM 1051 C C . TRP A 1 138 ? 3.062 4.507 20.794 1.00 94.12 138 TRP A C 1
ATOM 1053 O O . TRP A 1 138 ? 2.773 4.944 21.905 1.00 94.12 138 TRP A O 1
ATOM 1063 N N . MET A 1 139 ? 4.326 4.295 20.423 1.00 93.50 139 MET A N 1
ATOM 1064 C CA . MET A 1 139 ? 5.466 4.608 21.292 1.00 93.50 139 MET A CA 1
ATOM 1065 C C . MET A 1 139 ? 5.505 6.097 21.665 1.00 93.50 139 MET A C 1
ATOM 1067 O O . MET A 1 139 ? 5.672 6.439 22.836 1.00 93.50 139 MET A O 1
ATOM 1071 N N . ARG A 1 140 ? 5.311 7.000 20.690 1.00 92.75 140 ARG A N 1
ATOM 1072 C CA . ARG A 1 140 ? 5.223 8.446 20.962 1.00 92.75 140 ARG A CA 1
ATOM 1073 C C . ARG A 1 140 ? 3.995 8.784 21.803 1.00 92.75 140 ARG A C 1
ATOM 1075 O O . ARG A 1 140 ? 4.103 9.576 22.731 1.00 92.75 140 ARG A O 1
ATOM 1082 N N . MET A 1 141 ? 2.856 8.163 21.503 1.00 91.44 141 MET A N 1
ATOM 1083 C CA . MET A 1 141 ? 1.596 8.369 22.216 1.00 91.44 141 MET A CA 1
ATOM 1084 C C . MET A 1 141 ? 1.694 7.963 23.690 1.00 91.44 141 MET A C 1
ATOM 1086 O O . MET A 1 141 ? 1.187 8.676 24.546 1.00 91.44 141 MET A O 1
ATOM 1090 N N . GLN A 1 142 ? 2.361 6.852 24.007 1.00 92.06 142 GLN A N 1
ATOM 1091 C CA . GLN A 1 142 ? 2.549 6.374 25.383 1.00 92.06 142 GLN A CA 1
ATOM 1092 C C . GLN A 1 142 ? 3.465 7.281 26.216 1.00 92.06 142 GLN A C 1
ATOM 1094 O O . GLN A 1 142 ? 3.298 7.372 27.431 1.00 92.06 142 GLN A O 1
ATOM 1099 N N . ALA A 1 143 ? 4.412 7.966 25.572 1.00 92.50 143 ALA A N 1
ATOM 1100 C CA . ALA A 1 143 ? 5.266 8.967 26.211 1.00 92.50 143 ALA A CA 1
ATOM 1101 C C . ALA A 1 143 ? 4.564 10.329 26.399 1.00 92.50 143 ALA A C 1
ATOM 1103 O O . ALA A 1 143 ? 5.123 11.238 27.015 1.00 92.50 143 ALA A O 1
ATOM 1104 N N . ASP A 1 144 ? 3.356 10.489 25.859 1.00 92.44 144 ASP A N 1
ATOM 1105 C CA . ASP A 1 144 ? 2.643 11.756 25.820 1.00 92.44 144 ASP A CA 1
ATOM 1106 C C . ASP A 1 144 ? 1.860 12.056 27.112 1.00 92.44 144 ASP A C 1
ATOM 1108 O O . ASP A 1 144 ? 1.205 11.161 27.653 1.00 92.44 144 ASP A O 1
ATOM 1112 N N . PRO A 1 145 ? 1.789 13.319 27.582 1.00 92.88 145 PRO A N 1
ATOM 1113 C CA . PRO A 1 145 ? 0.960 13.682 28.736 1.00 92.88 145 PRO A CA 1
ATOM 1114 C C . PRO A 1 145 ? -0.539 13.372 28.582 1.00 92.88 145 PRO A C 1
ATOM 1116 O O . PRO A 1 145 ? -1.246 13.270 29.587 1.00 92.88 145 PRO A O 1
ATOM 1119 N N . ALA A 1 146 ? -1.047 13.222 27.353 1.00 90.31 146 ALA A N 1
ATOM 1120 C CA . ALA A 1 146 ? -2.431 12.824 27.104 1.00 90.31 146 ALA A CA 1
ATOM 1121 C C . ALA A 1 146 ? -2.688 11.319 27.333 1.00 90.31 146 ALA A C 1
ATOM 1123 O O . ALA A 1 146 ? -3.849 10.920 27.470 1.00 90.31 146 ALA A O 1
ATOM 1124 N N . TRP A 1 147 ? -1.641 10.486 27.418 1.00 91.75 147 TRP A N 1
ATOM 1125 C CA . TRP A 1 147 ? -1.746 9.026 27.505 1.00 91.75 147 TRP A CA 1
ATOM 1126 C C . TRP A 1 147 ? -2.677 8.512 28.613 1.00 91.75 147 TRP A C 1
ATOM 1128 O O . TRP A 1 147 ? -3.559 7.711 28.291 1.00 91.75 147 TRP A O 1
ATOM 1138 N N . PRO A 1 148 ? -2.609 8.989 29.878 1.00 91.00 148 PRO A N 1
ATOM 1139 C CA . PRO A 1 148 ? -3.462 8.463 30.948 1.00 91.00 148 PRO A CA 1
ATOM 1140 C C . PRO A 1 148 ? -4.969 8.591 30.675 1.00 91.00 148 PRO A C 1
ATOM 1142 O O . PRO A 1 148 ? -5.758 7.809 31.198 1.00 91.00 148 PRO A O 1
ATOM 1145 N N . ARG A 1 149 ? -5.388 9.558 29.844 1.00 87.00 149 ARG A N 1
ATOM 1146 C CA . ARG A 1 149 ? -6.801 9.760 29.472 1.00 87.00 149 ARG A CA 1
ATOM 1147 C C . ARG A 1 149 ? -7.291 8.753 28.435 1.00 87.00 149 ARG A C 1
ATOM 1149 O O . ARG A 1 149 ? -8.482 8.446 28.399 1.00 87.00 149 ARG A O 1
ATOM 1156 N N . ILE A 1 150 ? -6.380 8.278 27.590 1.00 89.06 150 ILE A N 1
ATOM 1157 C CA . ILE A 1 150 ? -6.666 7.368 26.481 1.00 89.06 150 ILE A CA 1
ATOM 1158 C C . ILE A 1 150 ? -6.484 5.915 26.904 1.00 89.06 150 ILE A C 1
ATOM 1160 O O . ILE A 1 150 ? -7.317 5.082 26.554 1.00 89.06 150 ILE A O 1
ATOM 1164 N N . ALA A 1 151 ? -5.451 5.622 27.696 1.00 89.38 151 ALA A N 1
ATOM 1165 C CA . ALA A 1 151 ? -5.092 4.269 28.114 1.00 89.38 151 ALA A CA 1
ATOM 1166 C C . ALA A 1 151 ? -6.259 3.506 28.762 1.00 89.38 151 ALA A C 1
ATOM 1168 O O . ALA A 1 151 ? -6.421 2.316 28.536 1.00 89.38 151 ALA A O 1
ATOM 1169 N N . ALA A 1 152 ? -7.108 4.194 29.532 1.00 86.31 152 ALA A N 1
ATOM 1170 C CA . ALA A 1 152 ? -8.258 3.581 30.199 1.00 86.31 152 ALA A CA 1
ATOM 1171 C C . ALA A 1 152 ? -9.447 3.276 29.265 1.00 86.31 152 ALA A C 1
ATOM 1173 O O . ALA A 1 152 ? -10.402 2.629 29.688 1.00 86.31 152 ALA A O 1
ATOM 1174 N N . LYS A 1 153 ? -9.434 3.787 28.029 1.00 87.88 153 LYS A N 1
ATOM 1175 C CA . LYS A 1 153 ? -10.573 3.742 27.097 1.00 87.88 153 LYS A CA 1
ATOM 1176 C C . LYS A 1 153 ? -10.323 2.890 25.856 1.00 87.88 153 LYS A C 1
ATOM 1178 O O . LYS A 1 153 ? -11.242 2.713 25.062 1.00 87.88 153 LYS A O 1
ATOM 1183 N N . LEU A 1 154 ? -9.101 2.400 25.677 1.00 86.62 154 LEU A N 1
ATOM 1184 C CA . LEU A 1 154 ? -8.689 1.581 24.542 1.00 86.62 154 LEU A CA 1
ATOM 1185 C C . LEU A 1 154 ? -8.067 0.271 25.038 1.00 86.62 154 LEU A C 1
ATOM 1187 O O . LEU A 1 154 ? -7.588 0.223 26.172 1.00 86.62 154 LEU A O 1
ATOM 1191 N N . PRO A 1 155 ? -8.041 -0.784 24.206 1.00 88.06 155 PRO A N 1
ATOM 1192 C CA . PRO A 1 155 ? -7.312 -2.005 24.532 1.00 88.06 155 PRO A CA 1
ATOM 1193 C C . PRO A 1 155 ? -5.845 -1.719 24.884 1.00 88.06 155 PRO A C 1
ATOM 1195 O O . PRO A 1 155 ? -5.180 -0.921 24.222 1.00 88.06 155 PRO A O 1
ATOM 1198 N N . ALA A 1 156 ? -5.335 -2.374 25.931 1.00 83.31 156 ALA A N 1
ATOM 1199 C CA . ALA A 1 156 ? -4.013 -2.078 26.495 1.00 83.31 156 ALA A CA 1
ATOM 1200 C C . ALA A 1 156 ? -2.851 -2.321 25.512 1.00 83.31 156 ALA A C 1
ATOM 1202 O O . ALA A 1 156 ? -1.821 -1.656 25.591 1.00 83.31 156 ALA A O 1
ATOM 1203 N N . ASP A 1 157 ? -3.023 -3.248 24.574 1.00 89.81 157 ASP A N 1
ATOM 1204 C CA . ASP A 1 157 ? -2.029 -3.666 23.589 1.00 89.81 157 ASP A CA 1
ATOM 1205 C C . ASP A 1 157 ? -2.358 -3.172 22.174 1.00 89.81 157 ASP A C 1
ATOM 1207 O O . ASP A 1 157 ? -1.927 -3.766 21.192 1.00 89.81 157 ASP A O 1
ATOM 1211 N N . LEU A 1 158 ? -3.105 -2.068 22.048 1.00 91.00 158 LEU A N 1
ATOM 1212 C CA . LEU A 1 158 ? -3.519 -1.522 20.752 1.00 91.00 158 LEU A CA 1
ATOM 1213 C C . LEU A 1 158 ? -2.336 -1.255 19.798 1.00 91.00 158 LEU A C 1
ATOM 1215 O O . LEU A 1 158 ? -2.452 -1.462 18.590 1.00 91.00 158 LEU A O 1
ATOM 1219 N N . GLY A 1 159 ? -1.174 -0.878 20.344 1.00 93.88 159 GLY A N 1
ATOM 1220 C CA . GLY A 1 159 ? 0.071 -0.710 19.584 1.00 93.88 159 GLY A CA 1
ATOM 1221 C C . GLY A 1 159 ? 0.582 -1.976 18.889 1.00 93.88 159 GLY A C 1
ATOM 1222 O O . GLY A 1 159 ? 1.299 -1.870 17.902 1.00 93.88 159 GLY A O 1
ATOM 1223 N N . GLU A 1 160 ? 0.135 -3.151 19.330 1.00 95.38 160 GLU A N 1
ATOM 1224 C CA . GLU A 1 160 ? 0.500 -4.471 18.801 1.00 95.38 160 GLU A CA 1
ATOM 1225 C C . GLU A 1 160 ? -0.594 -5.070 17.896 1.00 95.38 160 GLU A C 1
ATOM 1227 O O . GLU A 1 160 ? -0.491 -6.212 17.454 1.00 95.38 160 GLU A O 1
ATOM 1232 N N . ARG A 1 161 ? -1.684 -4.330 17.636 1.00 96.12 161 ARG A N 1
ATOM 1233 C CA . ARG A 1 161 ? -2.847 -4.837 16.885 1.00 96.12 161 ARG A CA 1
ATOM 1234 C C . ARG A 1 161 ? -2.733 -4.700 15.371 1.00 96.12 161 ARG A C 1
ATOM 1236 O O . ARG A 1 161 ? -3.608 -5.205 14.679 1.00 96.12 161 ARG A O 1
ATOM 1243 N N . VAL A 1 162 ? -1.692 -4.062 14.843 1.00 98.25 162 VAL A N 1
ATOM 1244 C CA . VAL A 1 162 ? -1.408 -4.062 13.400 1.00 98.25 162 VAL A CA 1
ATOM 1245 C C . VAL A 1 162 ? -0.259 -5.021 13.137 1.00 98.25 162 VAL A C 1
ATOM 1247 O O . VAL A 1 162 ? 0.776 -4.916 13.785 1.00 98.25 162 VAL A O 1
ATOM 1250 N N . ARG A 1 163 ? -0.455 -5.933 12.187 1.00 97.94 163 ARG A N 1
ATOM 1251 C CA . ARG A 1 163 ? 0.540 -6.900 11.727 1.00 97.94 163 ARG A CA 1
ATOM 1252 C C . ARG A 1 163 ? 0.704 -6.750 10.218 1.00 97.94 163 ARG A C 1
ATOM 1254 O O . ARG A 1 163 ? -0.267 -6.892 9.479 1.00 97.94 163 ARG A O 1
ATOM 1261 N N . GLY A 1 164 ? 1.906 -6.419 9.778 1.00 97.81 164 GLY A N 1
ATOM 1262 C CA . GLY A 1 164 ? 2.334 -6.458 8.394 1.00 97.81 164 GLY A CA 1
ATOM 1263 C C . GLY A 1 164 ? 3.095 -7.751 8.153 1.00 97.81 164 GLY A C 1
ATOM 1264 O O . GLY A 1 164 ? 3.965 -8.103 8.934 1.00 97.81 164 GLY A O 1
ATOM 1265 N N . GLU A 1 165 ? 2.752 -8.464 7.090 1.00 96.94 165 GLU A N 1
ATOM 1266 C CA . GLU A 1 165 ? 3.405 -9.715 6.732 1.00 96.94 165 GLU A CA 1
ATOM 1267 C C . GLU A 1 165 ? 3.828 -9.681 5.263 1.00 96.94 165 GLU A C 1
ATOM 1269 O O . GLU A 1 165 ? 3.074 -9.287 4.361 1.00 96.94 165 GLU A O 1
ATOM 1274 N N . ILE A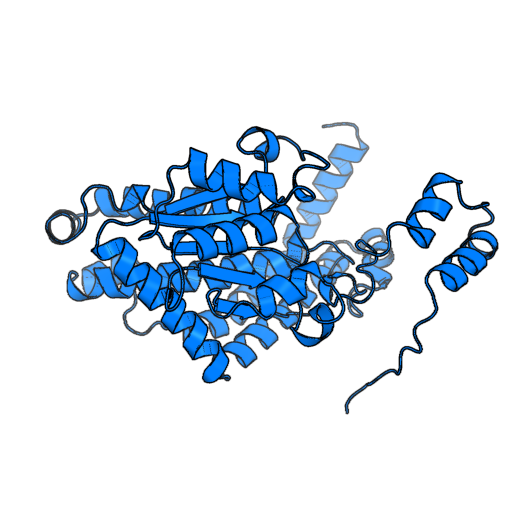 1 166 ? 5.057 -10.130 5.028 1.00 95.94 166 ILE A N 1
ATOM 1275 C CA . ILE A 1 166 ? 5.619 -10.343 3.702 1.00 95.94 166 ILE A CA 1
ATOM 1276 C C . ILE A 1 166 ? 5.601 -11.833 3.370 1.00 95.94 166 ILE A C 1
ATOM 1278 O O . ILE A 1 166 ? 5.986 -12.677 4.175 1.00 95.94 166 ILE A O 1
ATOM 1282 N N . THR A 1 167 ? 5.200 -12.192 2.153 1.00 95.69 167 THR A N 1
ATOM 1283 C CA . THR A 1 167 ? 5.304 -13.573 1.672 1.00 95.69 167 THR A CA 1
ATOM 1284 C C . THR A 1 167 ? 6.723 -14.118 1.858 1.00 95.69 167 THR A C 1
ATOM 1286 O O . THR A 1 167 ? 7.678 -13.575 1.303 1.00 95.69 167 THR A O 1
ATOM 1289 N N . GLY A 1 168 ? 6.854 -15.206 2.623 1.00 92.44 168 GLY A N 1
ATOM 1290 C CA . GLY A 1 168 ? 8.146 -15.820 2.952 1.00 92.44 168 GLY A CA 1
ATOM 1291 C C . GLY A 1 168 ? 8.826 -15.297 4.230 1.00 92.44 168 GLY A C 1
ATOM 1292 O O . GLY A 1 168 ? 9.932 -15.746 4.539 1.00 92.44 168 GLY A O 1
ATOM 1293 N N . GLY A 1 169 ? 8.179 -14.394 4.974 1.00 90.69 169 GLY A N 1
ATOM 1294 C CA . GLY A 1 169 ? 8.589 -13.923 6.302 1.00 90.69 169 GLY A CA 1
ATOM 1295 C C . GLY A 1 169 ? 9.926 -13.178 6.324 1.00 90.69 169 GLY A C 1
ATOM 1296 O O . GLY A 1 169 ? 10.383 -12.648 5.309 1.00 90.69 169 GLY A O 1
ATOM 1297 N N . ASP A 1 170 ? 10.599 -13.183 7.478 1.00 87.44 170 ASP A N 1
ATOM 1298 C CA . ASP A 1 170 ? 11.845 -12.440 7.740 1.00 87.44 170 ASP A CA 1
ATOM 1299 C C . ASP A 1 170 ? 12.919 -12.622 6.659 1.00 87.44 170 ASP A C 1
ATOM 1301 O O . ASP A 1 170 ? 13.656 -11.697 6.305 1.00 87.44 170 ASP A O 1
ATOM 1305 N N . ARG A 1 171 ? 13.007 -13.825 6.084 1.00 87.69 171 ARG A N 1
ATOM 1306 C CA . ARG A 1 171 ? 13.988 -14.134 5.044 1.00 87.69 171 ARG A CA 1
ATOM 1307 C C . ARG A 1 171 ? 13.770 -13.285 3.786 1.00 87.69 171 ARG A C 1
ATOM 1309 O O . ARG A 1 171 ? 14.770 -12.890 3.177 1.00 87.69 171 ARG A O 1
ATOM 1316 N N . ALA A 1 172 ? 12.516 -12.979 3.444 1.00 87.81 172 ALA A N 1
ATOM 1317 C CA . ALA A 1 172 ? 12.127 -12.140 2.310 1.00 87.81 172 ALA A CA 1
ATOM 1318 C C . ALA A 1 172 ? 12.464 -10.649 2.514 1.00 87.81 172 ALA A C 1
ATOM 1320 O O . ALA A 1 172 ? 12.624 -9.908 1.538 1.00 87.81 172 ALA A O 1
ATOM 1321 N N . LEU A 1 173 ? 12.649 -10.201 3.765 1.00 83.25 173 LEU A N 1
ATOM 1322 C CA . LEU A 1 173 ? 13.114 -8.839 4.064 1.00 83.25 173 LEU A CA 1
ATOM 1323 C C . LEU A 1 173 ? 14.568 -8.629 3.638 1.00 83.25 173 LEU A C 1
ATOM 1325 O O . LEU A 1 173 ? 14.920 -7.543 3.166 1.00 83.25 173 LEU A O 1
ATOM 1329 N N . ILE A 1 174 ? 15.386 -9.677 3.762 1.00 84.88 174 ILE A N 1
ATOM 1330 C CA . ILE A 1 174 ? 16.823 -9.646 3.467 1.00 84.88 174 ILE A CA 1
ATOM 1331 C C . ILE A 1 174 ? 17.091 -9.949 1.991 1.00 84.88 174 ILE A C 1
ATOM 1333 O O . ILE A 1 174 ? 17.866 -9.243 1.351 1.00 84.88 174 ILE A O 1
ATOM 1337 N N . SER A 1 175 ? 16.455 -10.977 1.423 1.00 81.69 175 SER A N 1
ATOM 1338 C CA . SER A 1 175 ? 16.526 -11.229 -0.020 1.00 81.69 175 SER A CA 1
ATOM 1339 C C . SER A 1 175 ? 15.239 -11.839 -0.542 1.00 81.69 175 SER A C 1
ATOM 1341 O O . SER A 1 175 ? 14.611 -12.634 0.152 1.00 81.69 175 SER A O 1
ATOM 1343 N N . SER A 1 176 ? 14.906 -11.533 -1.794 1.00 79.44 176 SER A N 1
ATOM 1344 C CA . SER A 1 176 ? 13.760 -12.125 -2.482 1.00 79.44 176 SER A CA 1
ATOM 1345 C C . SER A 1 176 ? 13.810 -13.654 -2.437 1.00 79.44 176 SER A C 1
ATOM 1347 O O . SER A 1 176 ? 14.879 -14.254 -2.585 1.00 79.44 176 SER A O 1
ATOM 1349 N N . LEU A 1 177 ? 12.646 -14.265 -2.213 1.00 82.25 177 LEU A N 1
ATOM 1350 C CA . LEU A 1 177 ? 12.438 -15.710 -2.230 1.00 82.25 177 LEU A CA 1
ATOM 1351 C C . LEU A 1 177 ? 11.624 -16.072 -3.471 1.00 82.25 177 LEU A C 1
ATOM 1353 O O . LEU A 1 177 ? 10.396 -15.987 -3.464 1.00 82.25 177 LEU A O 1
ATOM 1357 N N . GLU A 1 178 ? 12.318 -16.440 -4.546 1.00 79.12 178 GLU A N 1
ATOM 1358 C CA . GLU A 1 178 ? 11.676 -16.792 -5.814 1.00 79.12 178 GLU A CA 1
ATOM 1359 C C . GLU A 1 178 ? 10.730 -17.994 -5.656 1.00 79.12 178 GLU A C 1
ATOM 1361 O O . GLU A 1 178 ? 11.022 -18.960 -4.948 1.00 79.12 178 GLU A O 1
ATOM 1366 N N . GLY A 1 179 ? 9.571 -17.920 -6.315 1.00 82.12 179 GLY A N 1
ATOM 1367 C CA . GLY A 1 179 ? 8.572 -18.990 -6.370 1.00 82.12 179 GLY A CA 1
ATOM 1368 C C . GLY A 1 179 ? 7.613 -19.073 -5.178 1.00 82.12 179 GLY A C 1
ATOM 1369 O O . GLY A 1 179 ? 6.552 -19.677 -5.310 1.00 82.12 179 GLY A O 1
ATOM 1370 N N . PHE A 1 180 ? 7.903 -18.440 -4.034 1.00 84.88 180 PHE A N 1
ATOM 1371 C CA . PHE A 1 180 ? 6.954 -18.407 -2.907 1.00 84.88 180 PHE A CA 1
ATOM 1372 C C . PHE A 1 180 ? 5.694 -17.601 -3.242 1.00 84.88 180 PHE A C 1
ATOM 1374 O O . PHE A 1 180 ? 4.591 -17.975 -2.847 1.00 84.88 180 PHE A O 1
ATOM 1381 N N . GLU A 1 181 ? 5.852 -16.526 -4.011 1.00 86.38 181 GLU A N 1
ATOM 1382 C CA . GLU A 1 181 ? 4.751 -15.673 -4.464 1.00 86.38 181 GLU A CA 1
ATOM 1383 C C . GLU A 1 181 ? 3.750 -16.385 -5.378 1.00 86.38 181 GLU A C 1
ATOM 1385 O O . GLU A 1 181 ? 2.581 -15.995 -5.447 1.00 86.38 181 GLU A O 1
ATOM 1390 N N . ASP A 1 182 ? 4.182 -17.473 -6.017 1.00 90.12 182 ASP A N 1
ATOM 1391 C CA . ASP A 1 182 ? 3.372 -18.280 -6.924 1.00 90.12 182 ASP A CA 1
ATOM 1392 C C . ASP A 1 182 ? 2.535 -19.347 -6.205 1.00 90.12 182 ASP A C 1
ATOM 1394 O O . ASP A 1 182 ? 1.672 -19.981 -6.818 1.00 90.12 182 ASP A O 1
ATOM 1398 N N . LEU A 1 183 ? 2.718 -19.519 -4.894 1.00 92.25 183 LEU A N 1
ATOM 1399 C CA . LEU A 1 183 ? 2.027 -20.525 -4.094 1.00 92.25 183 LEU A CA 1
ATOM 1400 C C . LEU A 1 183 ? 0.897 -19.896 -3.267 1.00 92.25 183 LEU A C 1
ATOM 1402 O O . LEU A 1 183 ? 1.133 -19.305 -2.216 1.00 92.25 183 LEU A O 1
ATOM 1406 N N . GLN A 1 184 ? -0.359 -20.113 -3.677 1.00 92.88 184 GLN A N 1
ATOM 1407 C CA . GLN A 1 184 ? -1.541 -19.642 -2.925 1.00 92.88 184 GLN A CA 1
ATOM 1408 C C . GLN A 1 184 ? -1.550 -20.126 -1.465 1.00 92.88 184 GLN A C 1
ATOM 1410 O O . GLN A 1 184 ? -1.972 -19.406 -0.565 1.00 92.88 184 GLN A O 1
ATOM 1415 N N . LEU A 1 185 ? -1.060 -21.347 -1.226 1.00 94.75 185 LEU A N 1
ATOM 1416 C CA . LEU A 1 185 ? -1.027 -21.961 0.100 1.00 94.75 185 LEU A CA 1
ATOM 1417 C C . LEU A 1 185 ? -0.196 -21.155 1.112 1.00 94.75 185 LEU A C 1
ATOM 1419 O O . LEU A 1 185 ? -0.533 -21.149 2.292 1.00 94.75 185 LEU A O 1
ATOM 1423 N N . ILE A 1 186 ? 0.868 -20.476 0.670 1.00 94.56 186 ILE A N 1
ATOM 1424 C CA . ILE A 1 186 ? 1.795 -19.774 1.569 1.00 94.56 186 ILE A CA 1
ATOM 1425 C C . ILE A 1 186 ? 1.077 -18.673 2.351 1.00 94.56 186 ILE A C 1
ATOM 1427 O O . ILE A 1 186 ? 1.240 -18.591 3.566 1.00 94.56 186 ILE A O 1
ATOM 1431 N N . GLY A 1 187 ? 0.221 -17.900 1.685 1.00 92.94 187 GLY A N 1
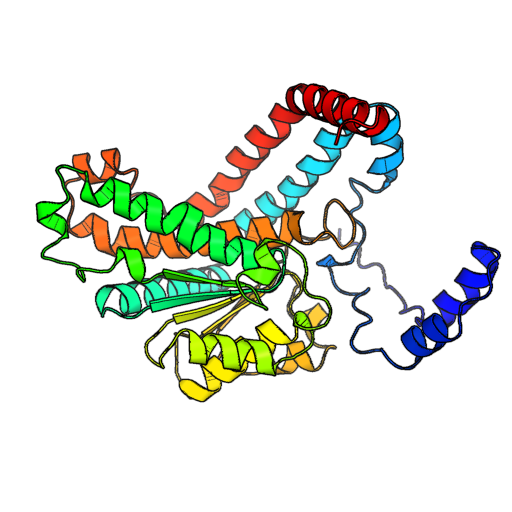ATOM 1432 C CA . GLY A 1 187 ? -0.563 -16.850 2.327 1.00 92.94 187 GLY A CA 1
ATOM 1433 C C . GLY A 1 187 ? -1.492 -17.366 3.427 1.00 92.94 187 GLY A C 1
ATOM 1434 O O . GLY A 1 187 ? -1.533 -16.824 4.530 1.00 92.94 187 GLY A O 1
ATOM 1435 N N . ALA A 1 188 ? -2.173 -18.486 3.165 1.00 93.19 188 ALA A N 1
ATOM 1436 C CA . ALA A 1 188 ? -3.037 -19.140 4.146 1.00 93.19 188 ALA A CA 1
ATOM 1437 C C . ALA A 1 188 ? -2.252 -19.692 5.351 1.00 93.19 188 ALA A C 1
ATOM 1439 O O . ALA A 1 188 ? -2.720 -19.606 6.487 1.00 93.19 188 ALA A O 1
ATOM 1440 N N . LEU A 1 189 ? -1.064 -20.260 5.109 1.00 96.06 189 LEU A N 1
ATOM 1441 C CA . LEU A 1 189 ? -0.200 -20.776 6.170 1.00 96.06 189 LEU A CA 1
ATOM 1442 C C . LEU A 1 189 ? 0.340 -19.649 7.054 1.00 96.06 189 LEU A C 1
ATOM 1444 O O . LEU A 1 189 ? 0.216 -19.754 8.267 1.00 96.06 189 LEU A O 1
ATOM 1448 N N . GLN A 1 190 ? 0.852 -18.559 6.472 1.00 96.38 190 GLN A N 1
ATOM 1449 C CA . GLN A 1 190 ? 1.353 -17.414 7.244 1.00 96.38 190 GLN A CA 1
ATOM 1450 C C . GLN A 1 190 ? 0.241 -16.757 8.069 1.00 96.38 190 GLN A C 1
ATOM 1452 O O . GLN A 1 190 ? 0.421 -16.546 9.261 1.00 96.38 190 GLN A O 1
ATOM 1457 N N . MET A 1 191 ? -0.950 -16.564 7.491 1.00 95.88 191 MET A N 1
ATOM 1458 C CA . MET A 1 191 ? -2.111 -16.050 8.227 1.00 95.88 191 MET A CA 1
ATOM 1459 C C . MET A 1 191 ? -2.454 -16.921 9.452 1.00 95.88 191 MET A C 1
ATOM 1461 O O . MET A 1 191 ? -2.774 -16.405 10.525 1.00 95.88 191 MET A O 1
ATOM 1465 N N . ARG A 1 192 ? -2.381 -18.251 9.309 1.00 95.94 192 ARG A N 1
ATOM 1466 C CA . ARG A 1 192 ? -2.597 -19.193 10.416 1.00 95.94 192 ARG A CA 1
ATOM 1467 C C . ARG A 1 192 ? -1.474 -19.119 11.450 1.00 95.94 192 ARG A C 1
ATOM 1469 O O . ARG A 1 192 ? -1.764 -19.150 12.642 1.00 95.94 192 ARG A O 1
ATOM 1476 N N . ASP A 1 193 ? -0.227 -19.051 11.006 1.00 96.62 193 ASP A N 1
ATOM 1477 C CA . ASP A 1 193 ? 0.948 -19.041 11.877 1.00 96.62 193 ASP A CA 1
ATOM 1478 C C . ASP A 1 193 ? 1.038 -17.726 12.683 1.00 96.62 193 ASP A C 1
ATOM 1480 O O . ASP A 1 193 ? 1.386 -17.755 13.862 1.00 96.62 193 ASP A O 1
ATOM 1484 N N . ASP A 1 194 ? 0.587 -16.604 12.110 1.00 96.31 194 ASP A N 1
ATOM 1485 C CA . ASP A 1 194 ? 0.369 -15.328 12.809 1.00 96.31 194 ASP A CA 1
ATOM 1486 C C . ASP A 1 194 ? -0.830 -15.365 13.776 1.00 96.31 194 ASP A C 1
ATOM 1488 O O . ASP A 1 194 ? -1.016 -14.454 14.587 1.00 96.31 194 ASP A O 1
ATOM 1492 N N . GLY A 1 195 ? -1.668 -16.405 13.721 1.00 96.81 195 GLY A N 1
ATOM 1493 C CA . GLY A 1 195 ? -2.857 -16.550 14.559 1.00 96.81 195 GLY A CA 1
ATOM 1494 C C . GLY A 1 195 ? -3.981 -15.574 14.205 1.00 96.81 195 GLY A C 1
ATOM 1495 O O . GLY A 1 195 ? -4.707 -15.140 15.099 1.00 96.81 195 GLY A O 1
ATOM 1496 N N . ILE A 1 196 ? -4.116 -15.201 12.929 1.00 98.00 196 ILE A N 1
ATOM 1497 C CA . ILE A 1 196 ? -5.183 -14.311 12.461 1.00 98.00 196 ILE A CA 1
ATOM 1498 C C . ILE A 1 196 ? -6.535 -15.040 12.512 1.00 98.00 196 ILE A C 1
ATOM 1500 O O . ILE A 1 196 ? -6.740 -16.092 11.897 1.00 98.00 196 ILE A O 1
ATOM 1504 N N . GLY A 1 197 ? -7.465 -14.482 13.283 1.00 95.94 197 GLY A N 1
ATOM 1505 C CA . GLY A 1 197 ? -8.799 -15.011 13.553 1.00 95.94 197 GLY A CA 1
ATOM 1506 C C . GLY A 1 197 ? -9.886 -14.452 12.632 1.00 95.94 197 GLY A C 1
ATOM 1507 O O . GLY A 1 197 ? -9.648 -13.558 11.824 1.00 95.94 197 GLY A O 1
ATOM 1508 N N . ALA A 1 198 ? -11.117 -14.953 12.781 1.00 95.56 198 ALA A N 1
ATOM 1509 C CA . ALA A 1 198 ? -12.269 -14.513 11.983 1.00 95.56 198 ALA A CA 1
ATOM 1510 C C . ALA A 1 198 ? -12.688 -13.055 12.266 1.00 95.56 198 ALA A C 1
ATOM 1512 O O . ALA A 1 198 ? -13.197 -12.372 11.379 1.00 95.56 198 ALA A O 1
ATOM 1513 N N . ASP A 1 199 ? -12.434 -12.560 13.478 1.00 95.81 199 ASP A N 1
ATOM 1514 C CA . ASP A 1 199 ? -12.764 -11.186 13.869 1.00 95.81 199 ASP A CA 1
ATOM 1515 C C . ASP A 1 199 ? -11.688 -10.160 13.479 1.00 95.81 199 ASP A C 1
ATOM 1517 O O . ASP A 1 199 ? -11.913 -8.952 13.569 1.00 95.81 199 ASP A O 1
ATOM 1521 N N . ASP A 1 200 ? -10.533 -10.614 12.993 1.00 98.06 200 ASP A N 1
ATOM 1522 C CA . ASP A 1 200 ? -9.481 -9.729 12.500 1.00 98.06 200 ASP A CA 1
ATOM 1523 C C . ASP A 1 200 ? -9.838 -9.188 11.108 1.00 98.06 200 ASP A C 1
ATOM 1525 O O . ASP A 1 200 ? -10.574 -9.823 10.343 1.00 98.06 200 ASP A O 1
ATOM 1529 N N . VAL A 1 201 ? -9.306 -8.019 10.754 1.00 98.75 201 VAL A N 1
ATOM 1530 C CA . VAL A 1 201 ? -9.443 -7.429 9.412 1.00 98.75 201 VAL A CA 1
ATOM 1531 C C . VAL A 1 201 ? -8.217 -7.786 8.586 1.00 98.75 201 VAL A C 1
ATOM 1533 O O . VAL A 1 201 ? -7.099 -7.568 9.035 1.00 98.75 201 VAL A O 1
ATOM 1536 N N . VAL A 1 202 ? -8.418 -8.306 7.379 1.00 98.88 202 VAL A N 1
ATOM 1537 C CA . VAL A 1 202 ? -7.357 -8.713 6.455 1.00 98.88 202 VAL A CA 1
ATOM 1538 C C . VAL A 1 202 ? -7.371 -7.815 5.225 1.00 98.88 202 VAL A C 1
ATOM 1540 O O . VAL A 1 202 ? -8.369 -7.740 4.511 1.00 98.88 202 VAL A O 1
ATOM 1543 N N . PHE A 1 203 ? -6.233 -7.189 4.953 1.00 98.88 203 PHE A N 1
ATOM 1544 C CA . PHE A 1 203 ? -5.911 -6.503 3.711 1.00 98.88 203 PHE A CA 1
ATOM 1545 C C . PHE A 1 203 ? -4.887 -7.337 2.941 1.00 98.88 203 PHE A C 1
ATOM 1547 O O . PHE A 1 203 ? -3.704 -7.357 3.273 1.00 98.88 203 PHE A O 1
ATOM 1554 N N . ALA A 1 204 ? -5.345 -8.018 1.897 1.00 98.75 204 ALA A N 1
ATOM 1555 C CA . ALA A 1 204 ? -4.495 -8.694 0.929 1.00 98.75 204 ALA A CA 1
ATOM 1556 C C . ALA A 1 204 ? -4.121 -7.690 -0.174 1.00 98.75 204 ALA A C 1
ATOM 1558 O O . ALA A 1 204 ? -4.967 -7.278 -0.973 1.00 98.75 204 ALA A O 1
ATOM 1559 N N . VAL A 1 205 ? -2.861 -7.257 -0.182 1.00 98.75 205 VAL A N 1
ATOM 1560 C CA . VAL A 1 205 ? -2.351 -6.170 -1.024 1.00 98.75 205 VAL A CA 1
ATOM 1561 C C . VAL A 1 205 ? -1.437 -6.743 -2.100 1.00 98.75 205 VAL A C 1
ATOM 1563 O O . VAL A 1 205 ? -0.459 -7.419 -1.804 1.00 98.75 205 VAL A O 1
ATOM 1566 N N . THR A 1 206 ? -1.741 -6.458 -3.361 1.00 97.75 206 THR A N 1
ATOM 1567 C CA . THR A 1 206 ? -0.937 -6.857 -4.524 1.00 97.75 206 THR A CA 1
ATOM 1568 C C . THR A 1 206 ? -0.759 -5.652 -5.431 1.00 97.75 206 THR A C 1
ATOM 1570 O O . THR A 1 206 ? -1.655 -4.819 -5.556 1.00 97.75 206 THR A O 1
ATOM 1573 N N . GLU A 1 207 ? 0.396 -5.511 -6.077 1.00 94.81 207 GLU A N 1
ATOM 1574 C CA . GLU A 1 207 ? 0.573 -4.406 -7.006 1.00 94.81 207 GLU A CA 1
ATOM 1575 C C . GLU A 1 207 ? -0.366 -4.565 -8.208 1.00 94.81 207 GLU A C 1
ATOM 1577 O O . GLU A 1 207 ? -1.148 -3.662 -8.508 1.00 94.81 207 GLU A O 1
ATOM 1582 N N . GLY A 1 208 ? -0.321 -5.730 -8.860 1.00 93.19 208 GLY A N 1
ATOM 1583 C CA . GLY A 1 208 ? -0.999 -5.982 -10.129 1.00 93.19 208 GLY A CA 1
ATOM 1584 C C . GLY A 1 208 ? -2.348 -6.697 -10.033 1.00 93.19 208 GLY A C 1
ATOM 1585 O O . GLY A 1 208 ? -3.112 -6.614 -10.985 1.00 93.19 208 GLY A O 1
ATOM 1586 N N . GLY A 1 209 ? -2.674 -7.383 -8.935 1.00 96.06 209 GLY A N 1
ATOM 1587 C CA . GLY A 1 209 ? -3.912 -8.175 -8.830 1.00 96.06 209 GLY A CA 1
ATOM 1588 C C . GLY A 1 209 ? -3.738 -9.680 -9.065 1.00 96.06 209 GLY A C 1
ATOM 1589 O O . GLY A 1 209 ? -4.632 -10.438 -8.719 1.00 96.06 209 GLY A O 1
ATOM 1590 N N . GLU A 1 210 ? -2.595 -10.131 -9.594 1.00 95.19 210 GLU A N 1
ATOM 1591 C CA . GLU A 1 210 ? -2.370 -11.528 -10.022 1.00 95.19 210 GLU A CA 1
ATOM 1592 C C . GLU A 1 210 ? -1.423 -12.341 -9.117 1.00 95.19 210 GLU A C 1
ATOM 1594 O O . GLU A 1 210 ? -1.147 -13.509 -9.400 1.00 95.19 210 GLU A O 1
ATOM 1599 N N . THR A 1 211 ? -0.923 -11.760 -8.023 1.00 94.94 211 THR A N 1
ATOM 1600 C CA . THR A 1 211 ? 0.018 -12.439 -7.117 1.00 94.94 211 THR A CA 1
ATOM 1601 C C . THR A 1 211 ? -0.663 -13.606 -6.393 1.00 94.94 211 THR A C 1
ATOM 1603 O O . THR A 1 211 ? -1.572 -13.396 -5.584 1.00 94.94 211 THR A O 1
ATOM 1606 N N . SER A 1 212 ? -0.219 -14.843 -6.643 1.00 94.81 212 SER A N 1
ATOM 1607 C CA . SER A 1 212 ? -0.903 -16.049 -6.153 1.00 94.81 212 SER A CA 1
ATOM 1608 C C . SER A 1 212 ? -0.968 -16.120 -4.629 1.00 94.81 212 SER A C 1
ATOM 1610 O O . SER A 1 212 ? -2.035 -16.403 -4.093 1.00 94.81 212 SER A O 1
ATOM 1612 N N . ALA A 1 213 ? 0.133 -15.852 -3.921 1.00 96.44 213 ALA A N 1
ATOM 1613 C CA . ALA A 1 213 ? 0.159 -15.890 -2.457 1.00 96.44 213 ALA A CA 1
ATOM 1614 C C . ALA A 1 213 ? -0.854 -14.909 -1.840 1.00 96.44 213 ALA A C 1
ATOM 1616 O O . ALA A 1 213 ? -1.602 -15.282 -0.940 1.00 96.44 213 ALA A O 1
ATOM 1617 N N . VAL A 1 214 ? -0.954 -13.692 -2.385 1.00 98.06 214 VAL A N 1
ATOM 1618 C CA . VAL A 1 214 ? -1.905 -12.660 -1.935 1.00 98.06 214 VAL A CA 1
ATOM 1619 C C . VAL A 1 214 ? -3.355 -13.073 -2.206 1.00 98.06 214 VAL A C 1
ATOM 1621 O O . VAL A 1 214 ? -4.210 -12.949 -1.329 1.00 98.06 214 VAL A O 1
ATOM 1624 N N . ILE A 1 215 ? -3.635 -13.610 -3.397 1.00 97.56 215 ILE A N 1
ATOM 1625 C CA . ILE A 1 215 ? -4.949 -14.173 -3.747 1.00 97.56 215 ILE A CA 1
ATOM 1626 C C . ILE A 1 215 ? -5.322 -15.310 -2.787 1.00 97.56 215 ILE A C 1
ATOM 1628 O O . ILE A 1 215 ? -6.449 -15.365 -2.295 1.00 97.56 215 ILE A O 1
ATOM 1632 N N . GLY A 1 216 ? -4.365 -16.191 -2.485 1.00 97.31 216 GLY A N 1
ATOM 1633 C CA . GLY A 1 216 ? -4.522 -17.272 -1.518 1.00 97.31 216 GLY A CA 1
ATOM 1634 C C . GLY A 1 216 ? -4.881 -16.767 -0.122 1.00 97.31 216 GLY A C 1
ATOM 1635 O O . GLY A 1 216 ? -5.823 -17.283 0.476 1.00 97.31 216 GLY A O 1
ATOM 1636 N N . THR A 1 217 ? -4.211 -15.715 0.362 1.00 98.31 217 THR A N 1
ATOM 1637 C CA . THR A 1 217 ? -4.552 -15.053 1.633 1.00 98.31 217 THR A CA 1
ATOM 1638 C C . THR A 1 217 ? -5.978 -14.514 1.628 1.00 98.31 217 THR A C 1
ATOM 1640 O O . THR A 1 217 ? -6.727 -14.772 2.566 1.00 98.31 217 THR A O 1
ATOM 1643 N N . ALA A 1 218 ? -6.383 -13.797 0.574 1.00 98.44 218 ALA A N 1
ATOM 1644 C CA . ALA A 1 218 ? -7.724 -13.216 0.486 1.00 98.44 218 ALA A CA 1
ATOM 1645 C C . ALA A 1 218 ? -8.821 -14.295 0.528 1.00 98.44 218 ALA A C 1
ATOM 1647 O O . ALA A 1 218 ? -9.797 -14.168 1.266 1.00 98.44 218 ALA A O 1
ATOM 1648 N N . LEU A 1 219 ? -8.633 -15.382 -0.225 1.00 97.94 219 LEU A N 1
ATOM 1649 C CA . LEU A 1 219 ? -9.574 -16.501 -0.276 1.00 97.94 219 LEU A CA 1
ATOM 1650 C C . LEU A 1 219 ? -9.621 -17.273 1.047 1.00 97.94 219 LEU A C 1
ATOM 1652 O O . LEU A 1 219 ? -10.707 -17.555 1.543 1.00 97.94 219 LEU A O 1
ATOM 1656 N N . ALA A 1 220 ? -8.469 -17.552 1.661 1.00 97.75 220 ALA A N 1
ATOM 1657 C CA . ALA A 1 220 ? -8.414 -18.215 2.962 1.00 97.75 220 ALA A CA 1
ATOM 1658 C C . ALA A 1 220 ? -9.075 -17.370 4.063 1.00 97.75 220 ALA A C 1
ATOM 1660 O O . ALA A 1 220 ? -9.823 -17.895 4.889 1.00 97.75 220 ALA A O 1
ATOM 1661 N N . ALA A 1 221 ? -8.852 -16.053 4.048 1.00 98.12 221 ALA A N 1
ATOM 1662 C CA . ALA A 1 221 ? -9.493 -15.123 4.969 1.00 98.12 221 ALA A CA 1
ATOM 1663 C C . ALA A 1 221 ? -11.019 -15.082 4.780 1.00 98.12 221 ALA A C 1
ATOM 1665 O O . ALA A 1 221 ? -11.752 -15.021 5.771 1.00 98.12 221 ALA A O 1
ATOM 1666 N N . ALA A 1 222 ? -11.495 -15.133 3.532 1.00 97.81 222 ALA A N 1
ATOM 1667 C CA . ALA A 1 222 ? -12.917 -15.199 3.203 1.00 97.81 222 ALA A CA 1
ATOM 1668 C C . ALA A 1 222 ? -13.553 -16.527 3.642 1.00 97.81 222 ALA A C 1
ATOM 1670 O O . ALA A 1 222 ? -14.630 -16.526 4.238 1.00 97.81 222 ALA A O 1
ATOM 1671 N N . ASP A 1 223 ? -12.875 -17.653 3.417 1.00 96.44 223 ASP A N 1
ATOM 1672 C CA . ASP A 1 223 ? -13.331 -18.980 3.844 1.00 96.44 223 ASP A CA 1
ATOM 1673 C C . ASP A 1 223 ? -13.440 -19.083 5.371 1.00 96.44 223 ASP A C 1
ATOM 1675 O O . ASP A 1 223 ? -14.406 -19.644 5.883 1.00 96.44 223 ASP A O 1
ATOM 1679 N N . GLN A 1 224 ? -12.505 -18.476 6.108 1.00 95.69 224 GLN A N 1
ATOM 1680 C CA . GLN A 1 224 ? -12.532 -18.433 7.572 1.00 95.69 224 GLN A CA 1
ATOM 1681 C C . GLN A 1 224 ? -13.721 -17.631 8.137 1.00 95.69 224 GLN A C 1
ATOM 1683 O O . GLN A 1 224 ? -14.163 -17.906 9.252 1.00 95.69 224 GLN A O 1
ATOM 1688 N N . ARG A 1 225 ? -14.219 -16.625 7.404 1.00 94.12 225 ARG A N 1
ATOM 1689 C CA . ARG A 1 225 ? -15.216 -15.651 7.893 1.00 94.12 225 ARG A CA 1
ATOM 1690 C C . ARG A 1 225 ? -16.628 -15.891 7.368 1.00 94.12 225 ARG A C 1
ATOM 1692 O O . ARG A 1 225 ? -17.589 -15.525 8.039 1.00 94.12 225 ARG A O 1
ATOM 1699 N N . GLY A 1 226 ? -16.755 -16.514 6.200 1.00 90.31 226 GLY A N 1
ATOM 1700 C CA . GLY A 1 226 ? -18.039 -16.793 5.569 1.00 90.31 226 GLY A CA 1
ATOM 1701 C C . GLY A 1 226 ? -18.725 -15.561 4.969 1.00 90.31 226 GLY A C 1
ATOM 1702 O O . GLY A 1 226 ? -18.135 -14.493 4.799 1.00 90.31 226 GLY A O 1
ATOM 1703 N N . GLU A 1 227 ? -19.989 -15.751 4.597 1.00 86.69 227 GLU A N 1
ATOM 1704 C CA . GLU A 1 227 ? -20.820 -14.736 3.945 1.00 86.69 227 GLU A CA 1
ATOM 1705 C C . GLU A 1 227 ? -21.144 -13.548 4.857 1.00 86.69 227 GLU A C 1
ATOM 1707 O O . GLU A 1 227 ? -21.345 -13.695 6.062 1.00 86.69 227 GLU A O 1
ATOM 1712 N N . GLY A 1 228 ? -21.237 -12.358 4.258 1.00 81.19 228 GLY A N 1
ATOM 1713 C CA . GLY A 1 228 ? -21.603 -11.125 4.962 1.00 81.19 228 GLY A CA 1
ATOM 1714 C C . GLY A 1 228 ? -20.476 -10.474 5.772 1.00 81.19 228 GLY A C 1
ATOM 1715 O O . GLY A 1 228 ? -20.725 -9.473 6.441 1.00 81.19 228 GLY A O 1
ATOM 1716 N N . SER A 1 229 ? -19.247 -10.997 5.707 1.00 87.19 229 SER A N 1
ATOM 1717 C CA . SER A 1 229 ? -18.095 -10.375 6.361 1.00 87.19 229 SER A CA 1
ATOM 1718 C C . SER A 1 229 ? -17.703 -9.045 5.704 1.00 87.19 229 SER A C 1
ATOM 1720 O O . SER A 1 229 ? -17.618 -8.923 4.483 1.00 87.19 229 SER A O 1
ATOM 1722 N N . ASP A 1 230 ? -17.400 -8.045 6.526 1.00 92.44 230 ASP A N 1
ATOM 1723 C CA . ASP A 1 230 ? -16.858 -6.737 6.140 1.00 92.44 230 ASP A CA 1
ATOM 1724 C C . ASP A 1 230 ? -15.343 -6.621 6.401 1.00 92.44 230 ASP A C 1
ATOM 1726 O O . ASP A 1 230 ? -14.775 -5.525 6.421 1.00 92.44 230 ASP A O 1
ATOM 1730 N N . ARG A 1 231 ? -14.677 -7.761 6.625 1.00 96.56 231 ARG A N 1
ATOM 1731 C CA . ARG A 1 231 ? -13.318 -7.815 7.178 1.00 96.56 231 ARG A CA 1
ATOM 1732 C C . ARG A 1 231 ? -12.239 -8.237 6.185 1.00 96.56 231 ARG A C 1
ATOM 1734 O O . ARG A 1 231 ? -11.076 -8.238 6.568 1.00 96.56 231 ARG A O 1
ATOM 1741 N N . VAL A 1 232 ? -12.575 -8.593 4.945 1.00 98.62 232 VAL A N 1
ATOM 1742 C CA . VAL A 1 232 ? -11.589 -9.039 3.941 1.00 98.62 232 VAL A CA 1
ATOM 1743 C C . VAL A 1 232 ? -11.531 -8.059 2.782 1.00 98.62 232 VAL A C 1
ATOM 1745 O O . VAL A 1 232 ? -12.535 -7.822 2.115 1.00 98.62 232 VAL A O 1
ATOM 1748 N N . TRP A 1 233 ? -10.347 -7.515 2.525 1.00 98.81 233 TRP A N 1
ATOM 1749 C CA . TRP A 1 233 ? -10.111 -6.459 1.550 1.00 98.81 233 TRP A CA 1
ATOM 1750 C C . TRP A 1 233 ? -8.998 -6.872 0.591 1.00 98.81 233 TRP A C 1
ATOM 1752 O O . TRP A 1 233 ? -7.888 -7.183 1.015 1.00 98.81 233 TRP A O 1
ATOM 1762 N N . PHE A 1 234 ? -9.286 -6.850 -0.705 1.00 98.81 234 PHE A N 1
ATOM 1763 C CA . PHE A 1 234 ? -8.319 -7.066 -1.773 1.00 98.81 234 PHE A CA 1
ATOM 1764 C C . PHE A 1 234 ? -7.980 -5.730 -2.434 1.00 98.81 234 PHE A C 1
ATOM 1766 O O . PHE A 1 234 ? -8.868 -5.031 -2.934 1.00 98.81 234 PHE A O 1
ATOM 1773 N N . VAL A 1 235 ? -6.699 -5.363 -2.404 1.00 98.88 235 VAL A N 1
ATOM 1774 C CA . VAL A 1 235 ? -6.194 -4.048 -2.821 1.00 98.88 235 VAL A CA 1
ATOM 1775 C C . VAL A 1 235 ? -5.223 -4.232 -3.981 1.00 98.88 235 VAL A C 1
ATOM 1777 O O . VAL A 1 235 ? -4.263 -4.991 -3.857 1.00 98.88 235 VAL A O 1
ATOM 1780 N N . TYR A 1 236 ? -5.481 -3.564 -5.107 1.00 98.50 236 TYR A N 1
ATOM 1781 C CA . TYR A 1 236 ? -4.752 -3.773 -6.366 1.00 98.50 236 TYR A CA 1
ATOM 1782 C C . TYR A 1 236 ? -4.747 -2.520 -7.249 1.00 98.50 236 TYR A C 1
ATOM 1784 O O . TYR A 1 236 ? -5.605 -1.651 -7.105 1.00 98.50 236 TYR A O 1
ATOM 1792 N N . ASN A 1 237 ? -3.787 -2.411 -8.177 1.00 98.06 237 ASN A N 1
ATOM 1793 C CA . ASN A 1 237 ? -3.537 -1.184 -8.956 1.00 98.06 237 ASN A CA 1
ATOM 1794 C C . ASN A 1 237 ? -3.826 -1.340 -10.460 1.00 98.06 237 ASN A C 1
ATOM 1796 O O . ASN A 1 237 ? -3.408 -0.513 -11.269 1.00 98.06 237 ASN A O 1
ATOM 1800 N N . ASN A 1 238 ? -4.568 -2.379 -10.842 1.00 97.69 238 ASN A N 1
ATOM 1801 C CA . ASN A 1 238 ? -5.128 -2.530 -12.182 1.00 97.69 238 ASN A CA 1
ATOM 1802 C C . ASN A 1 238 ? -6.647 -2.305 -12.158 1.00 97.69 238 ASN A C 1
ATOM 1804 O O . ASN A 1 238 ? -7.288 -2.616 -11.154 1.00 97.69 238 ASN A O 1
ATOM 1808 N N . PRO A 1 239 ? -7.248 -1.774 -13.234 1.00 96.44 239 PRO A N 1
ATOM 1809 C CA . PRO A 1 239 ? -8.701 -1.772 -13.370 1.00 96.44 239 PRO A CA 1
ATOM 1810 C C . PRO A 1 239 ? -9.290 -3.193 -13.381 1.00 96.44 239 PRO A C 1
ATOM 1812 O O . PRO A 1 239 ? -8.652 -4.134 -13.854 1.00 96.44 239 PRO A O 1
ATOM 1815 N N . ASP A 1 240 ? -10.522 -3.365 -12.903 1.00 96.56 240 ASP A N 1
ATOM 1816 C CA . ASP A 1 240 ? -11.171 -4.682 -12.852 1.00 96.56 240 ASP A CA 1
ATOM 1817 C C . ASP A 1 240 ? -11.240 -5.327 -14.239 1.00 96.56 240 ASP A C 1
ATOM 1819 O O . ASP A 1 240 ? -10.974 -6.518 -14.384 1.00 96.56 240 ASP A O 1
ATOM 1823 N N . GLU A 1 241 ? -11.579 -4.548 -15.269 1.00 95.62 241 GLU A N 1
ATOM 1824 C CA . GLU A 1 241 ? -11.790 -5.022 -16.634 1.00 95.62 241 GLU A CA 1
ATOM 1825 C C . GLU A 1 241 ? -10.544 -5.661 -17.250 1.00 95.62 241 GLU A C 1
ATOM 1827 O O . GLU A 1 241 ? -10.675 -6.639 -17.985 1.00 95.62 241 GLU A O 1
ATOM 1832 N N . VAL A 1 242 ? -9.344 -5.175 -16.908 1.00 95.06 242 VAL A N 1
ATOM 1833 C CA . VAL A 1 242 ? -8.092 -5.759 -17.419 1.00 95.06 242 VAL A CA 1
ATOM 1834 C C . VAL A 1 242 ? -7.703 -7.031 -16.669 1.00 95.06 242 VAL A C 1
ATOM 1836 O O . VAL A 1 242 ? -6.930 -7.828 -17.190 1.00 95.06 242 VAL A O 1
ATOM 1839 N N . LEU A 1 243 ? -8.264 -7.249 -15.476 1.00 96.06 243 LEU A N 1
ATOM 1840 C CA . LEU A 1 243 ? -8.051 -8.445 -14.663 1.00 96.06 243 LEU A CA 1
ATOM 1841 C C . LEU A 1 243 ? -9.049 -9.570 -14.975 1.00 96.06 243 LEU A C 1
ATOM 1843 O O . LEU A 1 243 ? -8.739 -10.739 -14.757 1.00 96.06 243 LEU A O 1
ATOM 1847 N N . ARG A 1 244 ? -10.228 -9.252 -15.532 1.00 94.56 244 ARG A N 1
ATOM 1848 C CA . ARG A 1 244 ? -11.275 -10.239 -15.879 1.00 94.56 244 ARG A CA 1
ATOM 1849 C C . ARG A 1 244 ? -10.807 -11.429 -16.735 1.00 94.56 244 ARG A C 1
ATOM 1851 O O . ARG A 1 244 ? -11.352 -12.517 -16.526 1.00 94.56 244 ARG A O 1
ATOM 1858 N N . PRO A 1 245 ? -9.870 -11.280 -17.694 1.00 93.25 245 PRO A N 1
ATOM 1859 C CA . PRO A 1 245 ? -9.381 -12.412 -18.482 1.00 93.25 245 PRO A CA 1
ATOM 1860 C C . PRO A 1 245 ? -8.575 -13.434 -17.672 1.00 93.25 245 PRO A C 1
ATOM 1862 O O . PRO A 1 245 ? -8.479 -14.589 -18.086 1.00 93.25 245 PRO A O 1
ATOM 1865 N N . PHE A 1 246 ? -8.010 -13.036 -16.530 1.00 93.25 246 PHE A N 1
ATOM 1866 C CA . PHE A 1 246 ? -7.176 -13.896 -15.702 1.00 93.25 246 PHE A CA 1
ATOM 1867 C C . PHE A 1 246 ? -8.034 -14.646 -14.682 1.00 93.25 246 PHE A C 1
ATOM 1869 O O . PHE A 1 246 ? -8.757 -14.051 -13.882 1.00 93.25 246 PHE A O 1
ATOM 1876 N N . GLU A 1 247 ? -7.962 -15.978 -1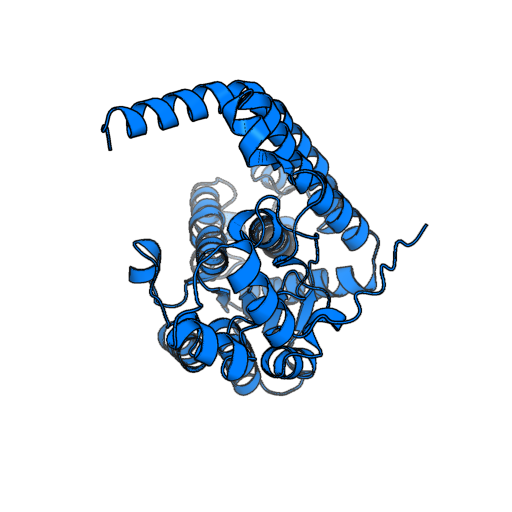4.705 1.00 93.06 247 GLU A N 1
ATOM 1877 C CA . GLU A 1 247 ? -8.796 -16.837 -13.857 1.00 93.06 247 GLU A CA 1
ATOM 1878 C C . GLU A 1 247 ? -8.610 -16.542 -12.362 1.00 93.06 247 GLU A C 1
ATOM 1880 O O . GLU A 1 247 ? -9.595 -16.472 -11.623 1.00 93.06 247 GLU A O 1
ATOM 1885 N N . ARG A 1 248 ? -7.361 -16.331 -11.926 1.00 92.69 248 ARG A N 1
ATOM 1886 C CA . ARG A 1 248 ? -7.019 -16.102 -10.517 1.00 92.69 248 ARG A CA 1
ATOM 1887 C C . ARG A 1 248 ? -7.608 -14.789 -10.007 1.00 92.69 248 ARG A C 1
ATOM 1889 O O . ARG A 1 248 ? -8.322 -14.817 -9.005 1.00 92.69 248 ARG A O 1
ATOM 1896 N N . SER A 1 249 ? -7.392 -13.675 -10.711 1.00 95.31 249 SER A N 1
ATOM 1897 C CA . SER A 1 249 ? -8.038 -12.401 -10.378 1.00 95.31 249 SER A CA 1
ATOM 1898 C C . SER A 1 249 ? -9.551 -12.516 -10.408 1.00 95.31 249 SER A C 1
ATOM 1900 O O . SER A 1 249 ? -10.209 -12.109 -9.454 1.00 95.31 249 SER A O 1
ATOM 1902 N N . ARG A 1 250 ? -10.127 -13.102 -11.469 1.00 96.62 250 ARG A N 1
ATOM 1903 C CA . ARG A 1 250 ? -11.583 -13.241 -11.600 1.00 96.62 250 ARG A CA 1
ATOM 1904 C C . ARG A 1 250 ? -12.193 -13.958 -10.396 1.00 96.62 250 ARG A C 1
ATOM 1906 O O . ARG A 1 250 ? -13.210 -13.501 -9.889 1.00 96.62 250 ARG A O 1
ATOM 1913 N N . ARG A 1 251 ? -11.544 -15.011 -9.887 1.00 96.31 251 ARG A N 1
ATOM 1914 C CA . ARG A 1 251 ? -11.991 -15.737 -8.689 1.00 96.31 251 ARG A CA 1
ATOM 1915 C C . ARG A 1 251 ? -12.146 -14.822 -7.471 1.00 96.31 251 ARG A C 1
ATOM 1917 O O . ARG A 1 251 ? -13.145 -14.932 -6.775 1.00 96.31 251 ARG A O 1
ATOM 1924 N N . VAL A 1 252 ? -11.199 -13.918 -7.223 1.00 97.25 252 VAL A N 1
ATOM 1925 C CA . VAL A 1 252 ? -11.277 -12.963 -6.100 1.00 97.25 252 VAL A CA 1
ATOM 1926 C C . VAL A 1 252 ? -12.259 -11.829 -6.399 1.00 97.25 252 VAL A C 1
ATOM 1928 O O . VAL A 1 252 ? -13.015 -11.410 -5.522 1.00 97.25 252 VAL A O 1
ATOM 1931 N N . LEU A 1 253 ? -12.287 -11.339 -7.642 1.00 97.69 253 LEU A N 1
ATOM 1932 C CA . LEU A 1 253 ? -13.191 -10.271 -8.076 1.00 97.69 253 LEU A CA 1
ATOM 1933 C C . LEU A 1 253 ? -14.671 -10.677 -7.990 1.00 97.69 253 LEU A C 1
ATOM 1935 O O . LEU A 1 253 ? -15.507 -9.836 -7.657 1.00 97.69 253 LEU A O 1
ATOM 1939 N N . ASP A 1 254 ? -14.987 -11.948 -8.227 1.00 97.56 254 ASP A N 1
ATOM 1940 C CA . ASP A 1 254 ? -16.356 -12.474 -8.185 1.00 97.56 254 ASP A CA 1
ATOM 1941 C C . ASP A 1 254 ? -16.777 -12.974 -6.791 1.00 97.56 254 ASP A C 1
ATOM 1943 O O . ASP A 1 254 ? -17.963 -13.192 -6.551 1.00 97.56 254 ASP A O 1
ATOM 1947 N N . ASP A 1 255 ? -15.842 -13.103 -5.844 1.00 97.50 255 ASP A N 1
ATOM 1948 C CA . ASP A 1 255 ? -16.147 -13.541 -4.480 1.00 97.50 255 ASP A CA 1
ATOM 1949 C C . ASP A 1 255 ? -16.784 -12.405 -3.661 1.00 97.50 255 ASP A C 1
ATOM 1951 O O . ASP A 1 255 ? -16.118 -11.434 -3.292 1.00 97.50 255 ASP A O 1
ATOM 1955 N N . ALA A 1 256 ? -18.084 -12.503 -3.377 1.00 96.12 256 ALA A N 1
ATOM 1956 C CA . ALA A 1 256 ? -18.846 -11.472 -2.666 1.00 96.12 256 ALA A CA 1
ATOM 1957 C C . ALA A 1 256 ? -18.382 -11.238 -1.215 1.00 96.12 256 ALA A C 1
ATOM 1959 O O . ALA A 1 256 ? -18.671 -10.185 -0.647 1.00 96.12 256 ALA A O 1
ATOM 1960 N N . ARG A 1 257 ? -17.633 -12.182 -0.633 1.00 97.50 257 ARG A N 1
ATOM 1961 C CA . ARG A 1 257 ? -17.095 -12.104 0.734 1.00 97.50 257 ARG A CA 1
ATOM 1962 C C . ARG A 1 257 ? -15.858 -11.209 0.824 1.00 97.50 257 ARG A C 1
ATOM 1964 O O . ARG A 1 257 ? -15.436 -10.846 1.919 1.00 97.50 257 ARG A O 1
ATOM 1971 N N . ILE A 1 258 ? -15.261 -10.872 -0.321 1.00 98.44 258 ILE A N 1
ATOM 1972 C CA . ILE A 1 258 ? -14.044 -10.067 -0.428 1.00 98.44 258 ILE A CA 1
ATOM 1973 C C . ILE A 1 258 ? -14.412 -8.688 -0.974 1.00 98.44 258 ILE A C 1
ATOM 1975 O O . ILE A 1 258 ? -14.985 -8.570 -2.057 1.00 98.44 258 ILE A O 1
ATOM 1979 N N . HIS A 1 259 ? -14.045 -7.627 -0.262 1.00 98.44 259 HIS A N 1
ATOM 1980 C CA . HIS A 1 259 ? -14.229 -6.238 -0.691 1.00 98.44 259 HIS A CA 1
ATOM 1981 C C . HIS A 1 259 ? -13.055 -5.786 -1.562 1.00 98.44 259 HIS A C 1
ATOM 1983 O O . HIS A 1 259 ? -11.912 -6.143 -1.302 1.00 98.44 259 HIS A O 1
ATOM 1989 N N . LYS A 1 260 ? -13.316 -5.008 -2.618 1.00 98.19 260 LYS A N 1
ATOM 1990 C CA . LYS A 1 260 ? -12.305 -4.653 -3.637 1.00 98.19 260 LYS A CA 1
ATOM 1991 C C . LYS A 1 260 ? -11.966 -3.172 -3.600 1.00 98.19 260 LYS A C 1
ATOM 1993 O O . LYS A 1 260 ? -12.849 -2.350 -3.873 1.00 98.19 260 LYS A O 1
ATOM 1998 N N . ILE A 1 261 ? -10.700 -2.839 -3.367 1.00 98.56 261 ILE A N 1
ATOM 1999 C CA . ILE A 1 261 ? -10.161 -1.479 -3.469 1.00 98.56 261 ILE A CA 1
ATOM 2000 C C . ILE A 1 261 ? -9.215 -1.427 -4.676 1.00 98.56 261 ILE A C 1
ATOM 2002 O O . ILE A 1 261 ? -8.030 -1.736 -4.575 1.00 98.56 261 ILE A O 1
ATOM 2006 N N . ALA A 1 262 ? -9.762 -1.025 -5.824 1.00 98.19 262 ALA A N 1
ATOM 2007 C CA . ALA A 1 262 ? -8.991 -0.788 -7.039 1.00 98.19 262 ALA A CA 1
ATOM 2008 C C . ALA A 1 262 ? -8.390 0.628 -7.026 1.00 98.19 262 ALA A C 1
ATOM 2010 O O . ALA A 1 262 ? -9.116 1.629 -6.924 1.00 98.19 262 ALA A O 1
ATOM 2011 N N . LEU A 1 263 ? -7.071 0.712 -7.177 1.00 98.25 263 LEU A N 1
ATOM 2012 C CA . LEU A 1 263 ? -6.270 1.936 -7.168 1.00 98.25 263 LEU A CA 1
ATOM 2013 C C . LEU A 1 263 ? -5.467 2.106 -8.476 1.00 98.25 263 LEU A C 1
ATOM 2015 O O . LEU A 1 263 ? -4.247 2.248 -8.432 1.00 98.25 263 LEU A O 1
ATOM 2019 N N . PRO A 1 264 ? -6.102 2.074 -9.664 1.00 97.12 264 PRO A N 1
ATOM 2020 C CA . PRO A 1 264 ? -5.369 2.200 -10.915 1.00 97.12 264 PRO A CA 1
ATOM 2021 C C . PRO A 1 264 ? -4.793 3.607 -11.088 1.00 97.12 264 PRO A C 1
ATOM 2023 O O . PRO A 1 264 ? -5.530 4.594 -11.096 1.00 97.12 264 PRO A O 1
ATOM 2026 N N . THR A 1 265 ? -3.474 3.682 -11.258 1.00 94.31 265 THR A N 1
ATOM 2027 C CA . THR A 1 265 ? -2.736 4.942 -11.458 1.00 94.31 265 THR A CA 1
ATOM 2028 C C . THR A 1 265 ? -2.047 5.048 -12.808 1.00 94.31 265 THR A C 1
ATOM 2030 O O . THR A 1 265 ? -1.603 6.131 -13.170 1.00 94.31 265 THR A O 1
ATOM 2033 N N . GLY A 1 266 ? -2.021 3.966 -13.588 1.00 95.31 266 GLY A N 1
ATOM 2034 C CA . GLY A 1 266 ? -1.386 3.945 -14.900 1.00 95.31 266 GLY A CA 1
ATOM 2035 C C . GLY A 1 266 ? -0.132 3.072 -14.966 1.00 95.31 266 GLY A C 1
ATOM 2036 O O . GLY A 1 266 ? 0.188 2.339 -14.022 1.00 95.31 266 GLY A O 1
ATOM 2037 N N . PRO A 1 267 ? 0.568 3.130 -16.111 1.00 97.00 267 PRO A N 1
ATOM 2038 C CA . PRO A 1 267 ? 1.864 2.493 -16.284 1.00 97.00 267 PRO A CA 1
ATOM 2039 C C . PRO A 1 267 ? 2.894 3.048 -15.298 1.00 97.00 267 PRO A C 1
ATOM 2041 O O . PRO A 1 267 ? 2.864 4.224 -14.942 1.00 97.00 267 PRO A O 1
ATOM 2044 N N . GLN A 1 268 ? 3.832 2.207 -14.877 1.00 97.88 268 GLN A N 1
ATOM 2045 C CA . GLN A 1 268 ? 4.880 2.610 -13.941 1.00 97.88 268 GLN A CA 1
ATOM 2046 C C . GLN A 1 268 ? 5.968 3.424 -14.660 1.00 97.88 268 GLN A C 1
ATOM 2048 O O . GLN A 1 268 ? 6.235 3.212 -15.845 1.00 97.88 268 GLN A O 1
ATOM 2053 N N . ALA A 1 269 ? 6.642 4.327 -13.942 1.00 97.56 269 ALA A N 1
ATOM 2054 C CA . ALA A 1 269 ? 7.727 5.146 -14.496 1.00 97.56 269 ALA A CA 1
ATOM 2055 C C . ALA A 1 269 ? 8.847 4.306 -15.132 1.00 97.56 269 ALA A C 1
ATOM 2057 O O . ALA A 1 269 ? 9.378 4.672 -16.181 1.00 97.56 269 ALA A O 1
ATOM 2058 N N . ILE A 1 270 ? 9.165 3.161 -14.535 1.00 97.69 270 ILE A N 1
ATOM 2059 C CA . ILE A 1 270 ? 9.937 2.093 -15.169 1.00 97.69 270 ILE A CA 1
ATOM 2060 C C . ILE A 1 270 ? 8.959 0.949 -15.427 1.00 97.69 270 ILE A C 1
ATOM 2062 O O . ILE A 1 270 ? 8.336 0.470 -14.485 1.00 97.69 270 ILE A O 1
ATOM 2066 N N . THR A 1 271 ? 8.826 0.521 -16.684 1.00 96.38 271 THR A N 1
ATOM 2067 C CA . THR A 1 271 ? 7.904 -0.550 -17.112 1.00 96.38 271 THR A CA 1
ATOM 2068 C C . THR A 1 271 ? 7.976 -1.763 -16.178 1.00 96.38 271 THR A C 1
ATOM 2070 O O . THR A 1 271 ? 9.063 -2.300 -15.970 1.00 96.38 271 THR A O 1
ATOM 2073 N N . GLY A 1 272 ? 6.841 -2.162 -15.593 1.00 94.81 272 GLY A N 1
ATOM 2074 C CA . GLY A 1 272 ? 6.741 -3.296 -14.661 1.00 94.81 272 GLY A CA 1
ATOM 2075 C C . GLY A 1 272 ? 7.344 -3.072 -13.264 1.00 94.81 272 GLY A C 1
ATOM 2076 O O . GLY A 1 272 ? 7.199 -3.914 -12.383 1.00 94.81 272 GLY A O 1
ATOM 2077 N N . SER A 1 273 ? 7.995 -1.935 -12.992 1.00 96.94 273 SER A N 1
ATOM 2078 C CA . SER A 1 273 ? 8.572 -1.624 -11.674 1.00 96.94 273 SER A CA 1
ATOM 2079 C C . SER A 1 273 ? 7.496 -1.138 -10.701 1.00 96.94 273 SER A C 1
ATOM 2081 O O . SER A 1 273 ? 7.479 0.017 -10.269 1.00 96.94 273 SER A O 1
ATOM 2083 N N . THR A 1 274 ? 6.604 -2.042 -10.320 1.00 96.25 274 THR A N 1
ATOM 2084 C CA . THR A 1 274 ? 5.432 -1.768 -9.483 1.00 96.25 274 THR A CA 1
ATOM 2085 C C . THR A 1 274 ? 5.746 -1.294 -8.063 1.00 96.25 274 THR A C 1
ATOM 2087 O O . THR A 1 274 ? 4.912 -0.635 -7.442 1.00 96.25 274 THR A O 1
ATOM 2090 N N . ARG A 1 275 ? 6.989 -1.482 -7.597 1.00 96.31 275 ARG A N 1
ATOM 2091 C CA . ARG A 1 275 ? 7.526 -0.856 -6.372 1.00 96.31 275 ARG A CA 1
ATOM 2092 C C . ARG A 1 275 ? 7.426 0.675 -6.345 1.00 96.31 275 ARG A C 1
ATOM 2094 O O . ARG A 1 275 ? 7.634 1.278 -5.299 1.00 96.31 275 ARG A O 1
ATOM 2101 N N . MET A 1 276 ? 7.190 1.300 -7.500 1.00 97.12 276 MET A N 1
ATOM 2102 C CA . MET A 1 276 ? 7.084 2.745 -7.668 1.00 97.12 276 MET A CA 1
ATOM 2103 C C . MET A 1 276 ? 5.654 3.228 -7.392 1.00 97.12 276 MET A C 1
ATOM 2105 O O . MET A 1 276 ? 5.251 3.344 -6.233 1.00 97.12 276 MET A O 1
ATOM 2109 N N . GLN A 1 277 ? 4.875 3.514 -8.439 1.00 98.25 277 GLN A N 1
ATOM 2110 C CA . GLN A 1 277 ? 3.567 4.144 -8.308 1.00 98.25 277 GLN A CA 1
ATOM 2111 C C . GLN A 1 277 ? 2.550 3.211 -7.649 1.00 98.25 277 GLN A C 1
ATOM 2113 O O . GLN A 1 277 ? 1.827 3.656 -6.761 1.00 98.25 277 GLN A O 1
ATOM 2118 N N . ALA A 1 278 ? 2.495 1.928 -8.018 1.00 98.12 278 ALA A N 1
ATOM 2119 C CA . ALA A 1 278 ? 1.504 0.993 -7.473 1.00 98.12 278 ALA A CA 1
ATOM 2120 C C . ALA A 1 278 ? 1.671 0.783 -5.953 1.00 98.12 278 ALA A C 1
ATOM 2122 O O . ALA A 1 278 ? 0.716 0.948 -5.184 1.00 98.12 278 ALA A O 1
ATOM 2123 N N . THR A 1 279 ? 2.894 0.508 -5.484 1.00 98.06 279 THR A N 1
ATOM 2124 C CA . THR A 1 279 ? 3.166 0.393 -4.042 1.00 98.06 279 THR A CA 1
ATOM 2125 C C . THR A 1 279 ? 2.972 1.726 -3.316 1.00 98.06 279 THR A C 1
ATOM 2127 O O . THR A 1 279 ? 2.332 1.738 -2.268 1.00 98.06 279 THR A O 1
ATOM 2130 N N . THR A 1 280 ? 3.425 2.857 -3.874 1.00 97.94 280 THR A N 1
ATOM 2131 C CA . THR A 1 280 ? 3.185 4.192 -3.280 1.00 97.94 280 THR A CA 1
ATOM 2132 C C . THR A 1 280 ? 1.695 4.461 -3.091 1.00 97.94 280 THR A C 1
ATOM 2134 O O . THR A 1 280 ? 1.267 4.907 -2.027 1.00 97.94 280 THR A O 1
ATOM 2137 N N . THR A 1 281 ? 0.892 4.144 -4.105 1.00 98.31 281 THR A N 1
ATOM 2138 C CA . THR A 1 281 ? -0.555 4.374 -4.096 1.00 98.31 281 THR A CA 1
ATOM 2139 C C . THR A 1 281 ? -1.234 3.536 -3.017 1.00 98.31 281 THR A C 1
ATOM 2141 O O . THR A 1 281 ? -2.024 4.054 -2.226 1.00 98.31 281 THR A O 1
ATOM 2144 N N . SER A 1 282 ? -0.881 2.251 -2.945 1.00 98.62 282 SER A N 1
ATOM 2145 C CA . SER A 1 282 ? -1.431 1.316 -1.962 1.00 98.62 282 SER A CA 1
ATOM 2146 C C . SER A 1 282 ? -1.023 1.695 -0.534 1.00 98.62 282 SER A C 1
ATOM 2148 O O . SER A 1 282 ? -1.868 1.702 0.360 1.00 98.62 282 SER A O 1
ATOM 2150 N N . LEU A 1 283 ? 0.246 2.075 -0.322 1.00 98.62 283 LEU A N 1
ATOM 2151 C CA . LEU A 1 283 ? 0.770 2.479 0.987 1.00 98.62 283 LEU A CA 1
ATOM 2152 C C . LEU A 1 283 ? 0.054 3.732 1.479 1.00 98.62 283 LEU A C 1
ATOM 2154 O O . LEU A 1 283 ? -0.386 3.786 2.625 1.00 98.62 283 LEU A O 1
ATOM 2158 N N . TYR A 1 284 ? -0.084 4.727 0.603 1.00 98.56 284 TYR A N 1
ATOM 2159 C CA . TYR A 1 284 ? -0.726 5.985 0.948 1.00 98.56 284 TYR A CA 1
ATOM 2160 C C . TYR A 1 284 ? -2.209 5.778 1.268 1.00 98.56 284 TYR A C 1
ATOM 2162 O O . TYR A 1 284 ? -2.657 6.171 2.339 1.00 98.56 284 TYR A O 1
ATOM 2170 N N . ALA A 1 285 ? -2.965 5.097 0.401 1.00 98.69 285 ALA A N 1
ATOM 2171 C CA . ALA A 1 285 ? -4.396 4.876 0.612 1.00 98.69 285 ALA A CA 1
ATOM 2172 C C . ALA A 1 285 ? -4.693 4.058 1.882 1.00 98.69 285 ALA A C 1
ATOM 2174 O O . ALA A 1 285 ? -5.572 4.433 2.656 1.00 98.69 285 ALA A O 1
ATOM 2175 N N . LEU A 1 286 ? -3.948 2.976 2.133 1.00 98.81 286 LEU A N 1
ATOM 2176 C CA . LEU A 1 286 ? -4.133 2.156 3.336 1.00 98.81 286 LEU A CA 1
ATOM 2177 C C . LEU A 1 286 ? -3.634 2.854 4.602 1.00 98.81 286 LEU A C 1
ATOM 2179 O O . LEU A 1 286 ? -4.263 2.729 5.652 1.00 98.81 286 LEU A O 1
ATOM 2183 N N . GLY A 1 287 ? -2.568 3.649 4.497 1.00 98.38 287 GLY A N 1
ATOM 2184 C CA . GLY A 1 287 ? -2.131 4.540 5.566 1.00 98.38 287 GLY A CA 1
ATOM 2185 C C . GLY A 1 287 ? -3.223 5.535 5.960 1.00 98.38 287 GLY A C 1
ATOM 2186 O O . GLY A 1 287 ? -3.468 5.715 7.148 1.00 98.38 287 GLY A O 1
ATOM 2187 N N . LEU A 1 288 ? -3.942 6.110 4.988 1.00 98.44 288 LEU A N 1
ATOM 2188 C CA . LEU A 1 288 ? -5.078 7.000 5.254 1.00 98.44 288 LEU A CA 1
ATOM 2189 C C . LEU A 1 288 ? -6.270 6.274 5.880 1.00 98.44 288 LEU A C 1
ATOM 2191 O O . LEU A 1 288 ? -6.896 6.825 6.778 1.00 98.44 288 LEU A O 1
ATOM 2195 N N . VAL A 1 289 ? -6.573 5.048 5.446 1.00 98.69 289 VAL A N 1
ATOM 2196 C CA . VAL A 1 289 ? -7.608 4.210 6.081 1.00 98.69 289 VAL A CA 1
ATOM 2197 C C . VAL A 1 289 ? -7.268 3.958 7.553 1.00 98.69 289 VAL A C 1
ATOM 2199 O O . VAL A 1 289 ? -8.132 4.091 8.419 1.00 98.69 289 VAL A O 1
ATOM 2202 N N . LEU A 1 290 ? -6.006 3.637 7.850 1.00 97.88 290 LEU A N 1
ATOM 2203 C CA . LEU A 1 290 ? -5.535 3.404 9.215 1.00 97.88 290 LEU A CA 1
ATOM 2204 C C . LEU A 1 290 ? -5.530 4.696 10.053 1.00 97.88 290 LEU A C 1
ATOM 2206 O O . LEU A 1 290 ? -5.970 4.684 11.203 1.00 97.88 290 LEU A O 1
ATOM 2210 N N . GLU A 1 291 ? -5.067 5.810 9.476 1.00 96.81 291 GLU A N 1
ATOM 2211 C CA . GLU A 1 291 ? -5.059 7.142 10.098 1.00 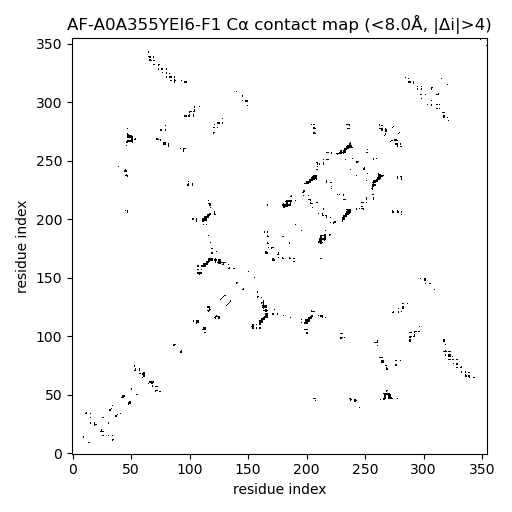96.81 291 GLU A CA 1
ATOM 2212 C C . GLU A 1 291 ? -6.482 7.611 10.433 1.00 96.81 291 GLU A C 1
ATOM 2214 O O . GLU A 1 291 ? -6.730 8.085 11.542 1.00 96.81 291 GLU A O 1
ATOM 2219 N N . ASP A 1 292 ? -7.429 7.454 9.508 1.00 98.19 292 ASP A N 1
ATOM 2220 C CA . ASP A 1 292 ? -8.829 7.842 9.687 1.00 98.19 292 ASP A CA 1
ATOM 2221 C C . ASP A 1 292 ? -9.514 7.026 10.794 1.00 98.19 292 ASP A C 1
ATOM 2223 O O . ASP A 1 292 ? -10.091 7.600 11.723 1.00 98.19 292 ASP A O 1
ATOM 2227 N N . ALA A 1 293 ? -9.347 5.699 10.778 1.00 97.12 293 ALA A N 1
ATOM 2228 C CA . ALA A 1 293 ? -9.879 4.818 11.815 1.00 97.12 293 ALA A CA 1
ATOM 2229 C C . ALA A 1 293 ? -9.331 5.173 13.208 1.00 97.12 293 ALA A C 1
ATOM 2231 O O . ALA A 1 293 ? -10.074 5.237 14.191 1.00 97.12 293 ALA A O 1
ATOM 2232 N N . LEU A 1 294 ? -8.028 5.452 13.294 1.00 94.75 294 LEU A N 1
ATOM 2233 C CA . LEU A 1 294 ? -7.369 5.870 14.527 1.00 94.75 294 LEU A CA 1
ATOM 2234 C C . LEU A 1 294 ? -7.877 7.235 15.009 1.00 94.75 294 LEU A C 1
ATOM 2236 O O . LEU A 1 294 ? -8.193 7.394 16.190 1.00 94.75 294 LEU A O 1
ATOM 2240 N N . ARG A 1 295 ? -8.008 8.218 14.111 1.00 95.44 295 ARG A N 1
ATOM 2241 C CA . ARG A 1 295 ? -8.567 9.540 14.431 1.00 95.44 295 ARG A CA 1
ATOM 2242 C C . ARG A 1 295 ? -9.982 9.419 14.984 1.00 95.44 295 ARG A C 1
ATOM 2244 O O . ARG A 1 295 ? -10.279 10.040 16.005 1.00 95.44 295 ARG A O 1
ATOM 2251 N N . ALA A 1 296 ? -10.820 8.575 14.388 1.00 94.69 296 ALA A N 1
ATOM 2252 C CA . ALA A 1 296 ? -12.176 8.325 14.865 1.00 94.69 296 ALA A CA 1
ATOM 2253 C C . ALA A 1 296 ? -12.218 7.707 16.280 1.00 94.69 296 ALA A C 1
ATOM 2255 O O . ALA A 1 296 ? -13.165 7.954 17.027 1.00 94.69 296 ALA A O 1
ATOM 2256 N N . LEU A 1 297 ? -11.198 6.935 16.680 1.00 93.12 297 LEU A N 1
ATOM 2257 C CA . LEU A 1 297 ? -11.068 6.402 18.045 1.00 93.12 297 LEU A CA 1
ATOM 2258 C C . LEU A 1 297 ? -10.527 7.434 19.042 1.00 93.12 297 LEU A C 1
ATOM 2260 O O . LEU A 1 297 ? -10.986 7.478 20.185 1.00 93.12 297 LEU A O 1
ATOM 2264 N N . LEU A 1 298 ? -9.553 8.247 18.630 1.00 93.62 298 LEU A N 1
ATOM 2265 C CA . LEU A 1 298 ? -8.798 9.124 19.528 1.00 93.62 298 LEU A CA 1
ATOM 2266 C C . LEU A 1 298 ? -9.425 10.501 19.730 1.00 93.62 298 LEU A C 1
ATOM 2268 O O . LEU A 1 298 ? -9.434 10.995 20.858 1.00 93.62 298 LEU A O 1
ATOM 2272 N N . LEU A 1 299 ? -9.963 11.126 18.679 1.00 94.25 299 LEU A N 1
ATOM 2273 C CA . LEU A 1 299 ? -10.503 12.488 18.754 1.00 94.25 299 LEU A CA 1
ATOM 2274 C C . LEU A 1 299 ? -11.591 12.655 19.833 1.00 94.25 299 LEU A C 1
ATOM 2276 O O . LEU A 1 299 ? -11.516 13.634 20.572 1.00 94.25 299 LEU A O 1
ATOM 2280 N N . PRO A 1 300 ? -12.538 11.712 20.032 1.00 93.06 300 PRO A N 1
ATOM 2281 C CA . PRO A 1 300 ? -13.525 11.823 21.112 1.00 93.06 300 PRO A CA 1
ATOM 2282 C C . PRO A 1 300 ? -12.924 11.790 22.527 1.00 93.06 300 PRO A C 1
ATOM 2284 O O . PRO A 1 300 ? -13.601 12.138 23.494 1.00 93.06 300 PRO A O 1
ATOM 2287 N N . GLN A 1 301 ? -11.674 11.341 22.669 1.00 91.81 301 GLN A N 1
ATOM 2288 C CA . GLN A 1 301 ? -10.988 11.180 23.954 1.00 91.81 301 GLN A CA 1
ATOM 2289 C C . GLN A 1 301 ? -10.007 12.315 24.262 1.00 91.81 301 GLN A C 1
ATOM 2291 O O . GLN A 1 301 ? -9.474 12.371 25.373 1.00 91.81 301 GLN A O 1
ATOM 2296 N N . LEU A 1 302 ? -9.767 13.211 23.302 1.00 91.69 302 LEU A N 1
ATOM 2297 C CA . LEU A 1 302 ? -8.732 14.234 23.368 1.00 91.69 302 LEU A CA 1
ATOM 2298 C C . LEU A 1 302 ? -9.327 15.646 23.355 1.00 91.69 302 LEU A C 1
ATOM 2300 O O . LEU A 1 302 ? -10.151 15.966 22.498 1.00 91.69 302 LEU A O 1
ATOM 2304 N N . PRO A 1 303 ? -8.863 16.548 24.238 1.00 91.56 303 PRO A N 1
ATOM 2305 C CA . PRO A 1 303 ? -9.027 17.980 24.025 1.00 91.56 303 PRO A CA 1
ATOM 2306 C C . PRO A 1 303 ? -8.415 18.403 22.684 1.00 91.56 303 PRO A C 1
ATOM 2308 O O . PRO A 1 303 ? -7.385 17.868 22.273 1.00 91.56 303 PRO A O 1
ATOM 2311 N N . ALA A 1 304 ? -8.983 19.427 22.041 1.00 91.06 304 ALA A N 1
ATOM 2312 C CA . ALA A 1 304 ? -8.522 19.892 20.728 1.00 91.06 304 ALA A CA 1
ATOM 2313 C C . ALA A 1 304 ? -7.019 20.242 20.693 1.00 91.06 304 ALA A C 1
ATOM 2315 O O . ALA A 1 304 ? -6.339 19.942 19.716 1.00 91.06 304 ALA A O 1
ATOM 2316 N N . ALA A 1 305 ? -6.487 20.821 21.775 1.00 91.19 305 ALA A N 1
ATOM 2317 C CA . ALA A 1 305 ? -5.066 21.149 21.887 1.00 91.19 305 ALA A CA 1
ATOM 2318 C C . ALA A 1 305 ? -4.162 19.901 21.917 1.00 91.19 305 ALA A C 1
ATOM 2320 O O . ALA A 1 305 ? -3.102 19.898 21.292 1.00 91.19 305 ALA A O 1
ATOM 2321 N N . ASP A 1 306 ? -4.586 18.835 22.608 1.00 92.00 306 ASP A N 1
ATOM 2322 C CA . ASP A 1 306 ? -3.842 17.571 22.649 1.00 92.00 306 ASP A CA 1
ATOM 2323 C C . ASP A 1 306 ? -3.907 16.866 21.290 1.00 92.00 306 ASP A C 1
ATOM 2325 O O . ASP A 1 306 ? -2.882 16.419 20.781 1.00 92.00 306 ASP A O 1
ATOM 2329 N N . ALA A 1 307 ? -5.089 16.838 20.663 1.00 91.94 307 ALA A N 1
ATOM 2330 C CA . ALA A 1 307 ? -5.269 16.293 19.320 1.00 91.94 307 ALA A CA 1
ATOM 2331 C C . ALA A 1 307 ? -4.365 16.997 18.293 1.00 91.94 307 ALA A C 1
ATOM 2333 O O . ALA A 1 307 ? -3.615 16.335 17.579 1.00 91.94 307 ALA A O 1
ATOM 2334 N N . GLN A 1 308 ? -4.345 18.333 18.286 1.00 90.50 308 GLN A N 1
ATOM 2335 C CA . GLN A 1 308 ? -3.495 19.115 17.386 1.00 90.50 308 GLN A CA 1
ATOM 2336 C C . GLN A 1 308 ? -2.003 18.839 17.608 1.00 90.50 308 GLN A C 1
ATOM 2338 O O . GLN A 1 308 ? -1.254 18.675 16.646 1.00 90.50 308 GLN A O 1
ATOM 2343 N N . ARG A 1 309 ? -1.559 18.761 18.867 1.00 89.75 309 ARG A N 1
ATOM 2344 C CA . ARG A 1 309 ? -0.162 18.464 19.214 1.00 89.75 309 ARG A CA 1
ATOM 2345 C C . ARG A 1 309 ? 0.264 17.060 18.773 1.00 89.75 309 ARG A C 1
ATOM 2347 O O . ARG A 1 309 ? 1.415 16.874 18.394 1.00 89.75 309 ARG A O 1
ATOM 2354 N N . LEU A 1 310 ? -0.658 16.099 18.793 1.00 89.25 310 LEU A N 1
ATOM 2355 C CA . LEU A 1 310 ? -0.458 14.735 18.293 1.00 89.25 310 LEU A CA 1
ATOM 2356 C C . LEU A 1 310 ? -0.594 14.622 16.763 1.00 89.25 310 LEU A C 1
ATOM 2358 O O . LEU A 1 310 ? -0.452 13.528 16.220 1.00 89.25 310 LEU A O 1
ATOM 2362 N N . GLY A 1 311 ? -0.856 15.732 16.063 1.00 90.12 311 GLY A N 1
ATOM 2363 C CA . GLY A 1 311 ? -1.037 15.757 14.611 1.00 90.12 311 GLY A CA 1
ATOM 2364 C C . GLY A 1 311 ? -2.395 15.231 14.137 1.00 90.12 311 GLY A C 1
ATOM 2365 O O . GLY A 1 311 ? -2.551 14.941 12.957 1.00 90.12 311 GLY A O 1
ATOM 2366 N N . LEU A 1 312 ? -3.378 15.108 15.033 1.00 92.19 312 LEU A N 1
ATOM 2367 C CA . LEU A 1 312 ? -4.733 14.649 14.734 1.00 92.19 312 LEU A CA 1
ATOM 2368 C C . LEU A 1 312 ? -5.644 15.868 14.506 1.00 92.19 312 LEU A C 1
ATOM 2370 O O . LEU A 1 312 ? -6.225 16.409 15.446 1.00 92.19 312 LEU A O 1
ATOM 2374 N N . ASP A 1 313 ? -5.781 16.321 13.259 1.00 92.00 313 ASP A N 1
ATOM 2375 C CA . ASP A 1 313 ? -6.709 17.408 12.912 1.00 92.00 313 ASP A CA 1
ATOM 2376 C C . ASP A 1 313 ? -8.116 16.844 12.699 1.00 92.00 313 ASP A C 1
ATOM 2378 O O . ASP A 1 313 ? -8.281 15.924 11.914 1.00 92.00 313 ASP A O 1
ATOM 2382 N N . ALA A 1 314 ? -9.154 17.368 13.355 1.00 88.25 314 ALA A N 1
ATOM 2383 C CA . ALA A 1 314 ? -10.534 16.894 13.178 1.00 88.25 314 ALA A CA 1
ATOM 2384 C C . ALA A 1 314 ? -11.143 17.227 11.800 1.00 88.25 314 ALA A C 1
ATOM 2386 O O . ALA A 1 314 ? -12.157 16.645 11.427 1.00 88.25 314 ALA A O 1
ATOM 2387 N N . ARG A 1 315 ? -10.540 18.151 11.046 1.00 91.38 315 ARG A N 1
ATOM 2388 C CA . ARG A 1 315 ? -11.018 18.584 9.722 1.00 91.38 315 ARG A CA 1
ATOM 2389 C C . ARG A 1 315 ? -10.520 17.702 8.585 1.00 91.38 315 ARG A C 1
ATOM 2391 O O . ARG A 1 315 ? -11.064 17.778 7.487 1.00 91.38 315 ARG A O 1
ATOM 2398 N N . ASP A 1 316 ? -9.486 16.903 8.833 1.00 94.50 316 ASP A N 1
ATOM 2399 C CA . ASP A 1 316 ? -8.959 15.989 7.829 1.00 94.50 316 ASP A CA 1
ATOM 2400 C C . ASP A 1 316 ? -9.989 14.891 7.514 1.00 94.50 316 ASP A C 1
ATOM 2402 O O . ASP A 1 316 ? -10.707 14.406 8.388 1.00 94.50 316 ASP A O 1
ATOM 2406 N N . SER A 1 317 ? -10.058 14.464 6.262 1.00 97.19 317 SER A N 1
ATOM 2407 C CA . SER A 1 317 ? -10.827 13.296 5.833 1.00 97.19 317 SER A CA 1
ATOM 2408 C C . SER A 1 317 ? -9.985 12.499 4.847 1.00 97.19 317 SER A C 1
ATOM 2410 O O . SER A 1 317 ? -9.018 13.032 4.296 1.00 97.19 317 SER A O 1
ATOM 2412 N N . ILE A 1 318 ? -10.341 11.241 4.584 1.00 98.44 318 ILE A N 1
ATOM 2413 C CA . ILE A 1 318 ? -9.648 10.445 3.560 1.00 98.44 318 ILE A CA 1
ATOM 2414 C C . ILE A 1 318 ? -9.596 11.235 2.238 1.00 98.44 318 ILE A C 1
ATOM 2416 O O . ILE A 1 318 ? -8.541 11.360 1.626 1.00 98.44 318 ILE A O 1
ATOM 2420 N N . GLU A 1 319 ? -10.697 11.874 1.845 1.00 98.50 319 GLU A N 1
ATOM 2421 C CA . GLU A 1 319 ? -10.804 12.698 0.641 1.00 98.50 319 GLU A CA 1
ATOM 2422 C C . GLU A 1 319 ? -9.869 13.914 0.629 1.00 98.50 319 GLU A C 1
ATOM 2424 O O . GLU A 1 319 ? -9.245 14.203 -0.399 1.00 98.50 319 GLU A O 1
ATOM 2429 N N . SER A 1 320 ? -9.795 14.673 1.730 1.00 97.75 320 SER A N 1
ATOM 2430 C CA . SER A 1 320 ? -8.928 15.857 1.788 1.00 97.75 320 SER A CA 1
ATOM 2431 C C . SER A 1 320 ? -7.456 15.450 1.724 1.00 97.75 320 SER A C 1
ATOM 2433 O O . SER A 1 320 ? -6.663 16.083 1.023 1.00 97.75 320 SER A O 1
ATOM 2435 N N . ARG A 1 321 ? -7.108 14.339 2.379 1.00 97.94 321 ARG A N 1
ATOM 2436 C CA . ARG A 1 321 ? -5.754 13.787 2.420 1.00 97.94 321 ARG A CA 1
ATOM 2437 C C . ARG A 1 321 ? -5.331 13.198 1.080 1.00 97.94 321 ARG A C 1
ATOM 2439 O O . ARG A 1 321 ? -4.243 13.514 0.613 1.00 97.94 321 ARG A O 1
ATOM 2446 N N . LEU A 1 322 ? -6.215 12.468 0.396 1.00 98.56 322 LEU A N 1
ATOM 2447 C CA . LEU A 1 322 ? -5.996 12.008 -0.981 1.00 98.56 322 LEU A CA 1
ATOM 2448 C C . LEU A 1 322 ? -5.653 13.177 -1.918 1.00 98.56 322 LEU A C 1
ATOM 2450 O O . LEU A 1 322 ? -4.670 13.111 -2.655 1.00 98.56 322 LEU A O 1
ATOM 2454 N N . ARG A 1 323 ? -6.394 14.292 -1.842 1.00 98.19 323 ARG A N 1
ATOM 2455 C CA . ARG A 1 323 ? -6.081 15.509 -2.621 1.00 98.19 323 ARG A CA 1
ATOM 2456 C C . ARG A 1 323 ? -4.761 16.162 -2.198 1.00 98.19 323 ARG A C 1
ATOM 2458 O O . ARG A 1 323 ? -4.075 16.761 -3.028 1.00 98.19 323 ARG A O 1
ATOM 2465 N N . GLY A 1 324 ? -4.382 16.020 -0.930 1.00 97.12 324 GLY A N 1
ATOM 2466 C CA . GLY A 1 324 ? -3.115 16.493 -0.376 1.00 97.12 324 GLY A CA 1
ATOM 2467 C C . GLY A 1 324 ? -1.872 15.850 -1.001 1.00 97.12 324 GLY A C 1
ATOM 2468 O O . GLY A 1 324 ? -0.817 16.491 -1.028 1.00 97.12 324 GLY A O 1
ATOM 2469 N N . PHE A 1 325 ? -1.985 14.650 -1.587 1.00 98.25 325 PHE A N 1
ATOM 2470 C CA . PHE A 1 325 ? -0.865 13.957 -2.236 1.00 98.25 325 PHE A CA 1
ATOM 2471 C C . PHE A 1 325 ? -0.180 14.808 -3.315 1.00 98.25 325 PHE A C 1
ATOM 2473 O O . PHE A 1 325 ? 1.041 14.781 -3.441 1.00 98.25 325 PHE A O 1
ATOM 2480 N N . ALA A 1 326 ? -0.930 15.644 -4.042 1.00 97.94 326 ALA A N 1
ATOM 2481 C CA . ALA A 1 326 ? -0.361 16.540 -5.050 1.00 97.94 326 ALA A CA 1
ATOM 2482 C C . ALA A 1 326 ? 0.689 17.509 -4.466 1.00 97.94 326 ALA A C 1
ATOM 2484 O O . ALA A 1 326 ? 1.627 17.907 -5.154 1.00 97.94 326 ALA A O 1
ATOM 2485 N N . GLY A 1 327 ? 0.544 17.907 -3.197 1.00 97.88 327 GLY A N 1
ATOM 2486 C CA . GLY A 1 327 ? 1.544 18.713 -2.496 1.00 97.88 327 GLY A CA 1
ATOM 2487 C C . GLY A 1 327 ? 2.829 17.934 -2.217 1.00 97.88 327 GLY A C 1
ATOM 2488 O O . GLY A 1 327 ? 3.917 18.453 -2.468 1.00 97.88 327 GLY A O 1
ATOM 2489 N N . LEU A 1 328 ? 2.702 16.682 -1.762 1.00 95.94 328 LEU A N 1
ATOM 2490 C CA . LEU A 1 328 ? 3.837 15.779 -1.543 1.00 95.94 328 LEU A CA 1
ATOM 2491 C C . LEU A 1 328 ? 4.579 15.510 -2.852 1.00 95.94 328 LEU A C 1
ATOM 2493 O O . LEU A 1 328 ? 5.794 15.679 -2.906 1.00 95.94 328 LEU A O 1
ATOM 2497 N N . GLN A 1 329 ? 3.841 15.198 -3.917 1.00 96.69 329 GLN A N 1
ATOM 2498 C CA . GLN A 1 329 ? 4.392 14.973 -5.250 1.00 96.69 329 GLN A CA 1
ATOM 2499 C C . GLN A 1 329 ? 5.217 16.173 -5.731 1.00 96.69 329 GLN A C 1
ATOM 2501 O O . GLN A 1 329 ? 6.365 15.996 -6.128 1.00 96.69 329 GLN A O 1
ATOM 2506 N N . ARG A 1 330 ? 4.687 17.403 -5.636 1.00 97.56 330 ARG A N 1
ATOM 2507 C CA . ARG A 1 330 ? 5.436 18.612 -6.026 1.00 97.56 330 ARG A CA 1
ATOM 2508 C C . ARG A 1 330 ? 6.698 18.816 -5.192 1.00 97.56 330 ARG A C 1
ATOM 2510 O O . ARG A 1 330 ? 7.718 19.229 -5.737 1.00 97.56 330 ARG A O 1
ATOM 2517 N N . SER A 1 331 ? 6.631 18.534 -3.890 1.00 96.44 331 SER A N 1
ATOM 2518 C CA . SER A 1 331 ? 7.781 18.642 -2.987 1.00 96.44 331 SER A CA 1
ATOM 2519 C C . SER A 1 331 ? 8.891 17.658 -3.373 1.00 96.44 331 SER A C 1
ATOM 2521 O O . SER A 1 331 ? 10.042 18.058 -3.548 1.00 96.44 331 SER A O 1
ATOM 2523 N N . VAL A 1 332 ? 8.536 16.388 -3.598 1.00 93.56 332 VAL A N 1
ATOM 2524 C CA . VAL A 1 332 ? 9.477 15.344 -4.034 1.00 93.56 332 VAL A CA 1
ATOM 2525 C C . VAL A 1 332 ? 10.048 15.675 -5.412 1.00 93.56 332 VAL A C 1
ATOM 2527 O O . VAL A 1 332 ? 11.266 15.682 -5.578 1.00 93.56 332 VAL A O 1
ATOM 2530 N N . ALA A 1 333 ? 9.207 16.047 -6.379 1.00 94.38 333 ALA A N 1
ATOM 2531 C CA . ALA A 1 333 ? 9.657 16.428 -7.717 1.00 94.38 333 ALA A CA 1
ATOM 2532 C C . ALA A 1 333 ? 10.627 17.625 -7.690 1.00 94.38 333 ALA A C 1
ATOM 2534 O O . ALA A 1 333 ? 11.640 17.621 -8.391 1.00 94.38 333 ALA A O 1
ATOM 2535 N N . GLY A 1 334 ? 10.370 18.615 -6.828 1.00 95.56 334 GLY A N 1
ATOM 2536 C CA . GLY A 1 334 ? 11.243 19.773 -6.625 1.00 95.56 334 GLY A CA 1
ATOM 2537 C C . GLY A 1 334 ? 12.624 19.434 -6.053 1.00 95.56 334 GLY A C 1
ATOM 2538 O O . GLY A 1 334 ? 13.550 20.227 -6.209 1.00 95.56 334 GLY A O 1
ATOM 2539 N N . SER A 1 335 ? 12.789 18.255 -5.443 1.00 95.25 335 SER A N 1
ATOM 2540 C CA . SER A 1 335 ? 14.071 17.794 -4.896 1.00 95.25 335 SER A CA 1
ATOM 2541 C C . SER A 1 335 ? 15.005 17.157 -5.935 1.00 95.25 335 SER A C 1
ATOM 2543 O O . SER A 1 335 ? 16.178 16.910 -5.639 1.00 95.25 335 SER A O 1
ATOM 2545 N N . ALA A 1 336 ? 14.527 16.930 -7.168 1.00 95.00 336 ALA A N 1
ATOM 2546 C CA . ALA A 1 336 ? 15.287 16.259 -8.225 1.00 95.00 336 ALA A CA 1
ATOM 2547 C C . ALA A 1 336 ? 16.695 16.845 -8.460 1.00 95.00 336 ALA A C 1
ATOM 2549 O O . ALA A 1 336 ? 17.640 16.055 -8.507 1.00 95.00 336 ALA A O 1
ATOM 2550 N N . PRO A 1 337 ? 16.912 18.178 -8.521 1.00 93.94 337 PRO A N 1
ATOM 2551 C CA . PRO A 1 337 ? 18.255 18.725 -8.723 1.00 93.94 337 PRO A CA 1
ATOM 2552 C C . PRO A 1 337 ? 19.228 18.394 -7.585 1.00 93.94 337 PRO A C 1
ATOM 2554 O O . PRO A 1 337 ? 20.413 18.179 -7.835 1.00 93.94 337 PRO A O 1
ATOM 2557 N N . GLN A 1 338 ? 18.750 18.345 -6.335 1.00 94.50 338 GLN A N 1
ATOM 2558 C CA . GLN A 1 338 ? 19.599 17.986 -5.196 1.00 94.50 338 GLN A CA 1
ATOM 2559 C C . GLN A 1 338 ? 19.856 16.477 -5.154 1.00 94.50 338 GLN A C 1
ATOM 2561 O O . GLN A 1 338 ? 20.994 16.058 -4.952 1.00 94.50 338 GLN A O 1
ATOM 2566 N N . LEU A 1 339 ? 18.829 15.655 -5.397 1.00 95.50 339 LEU A N 1
ATOM 2567 C CA . LEU A 1 339 ? 18.959 14.196 -5.451 1.00 95.50 339 LEU A CA 1
ATOM 2568 C C . LEU A 1 339 ? 19.860 13.728 -6.598 1.00 95.50 339 LEU A C 1
ATOM 2570 O O . LEU A 1 339 ? 20.591 12.753 -6.429 1.00 95.50 339 LEU A O 1
ATOM 2574 N N . ALA A 1 340 ? 19.882 14.440 -7.725 1.00 96.19 340 ALA A N 1
ATOM 2575 C CA . ALA A 1 340 ? 20.751 14.125 -8.857 1.00 96.19 340 ALA A CA 1
ATOM 2576 C C . ALA A 1 340 ? 22.232 14.129 -8.465 1.00 96.19 340 ALA A C 1
ATOM 2578 O O . ALA A 1 340 ? 22.977 13.234 -8.856 1.00 96.19 340 ALA A O 1
ATOM 2579 N N . GLN A 1 341 ? 22.658 15.089 -7.638 1.00 95.56 341 GLN A N 1
ATOM 2580 C CA . GLN A 1 341 ? 24.047 15.172 -7.177 1.00 95.56 341 GLN A CA 1
ATOM 2581 C C . GLN A 1 341 ? 24.441 13.943 -6.351 1.00 95.56 341 GLN A C 1
ATOM 2583 O O . GLN A 1 341 ? 25.542 13.417 -6.509 1.00 95.56 341 GLN A O 1
ATOM 2588 N N . TRP A 1 342 ? 23.538 13.470 -5.490 1.00 95.50 342 TRP A N 1
ATOM 2589 C CA . TRP A 1 342 ? 23.749 12.261 -4.694 1.00 95.50 342 TRP A CA 1
ATOM 2590 C C . TRP A 1 342 ? 23.703 10.998 -5.549 1.00 95.50 342 TRP A C 1
ATOM 2592 O O . TRP A 1 342 ? 24.572 10.147 -5.402 1.00 95.50 342 TRP A O 1
ATOM 2602 N N . THR A 1 343 ? 22.770 10.932 -6.498 1.00 94.31 343 THR A N 1
ATOM 2603 C CA . THR A 1 343 ? 22.628 9.813 -7.442 1.00 94.31 343 THR A CA 1
ATOM 2604 C C . THR A 1 343 ? 23.898 9.633 -8.276 1.00 94.31 343 THR A C 1
ATOM 2606 O O . THR A 1 343 ? 24.403 8.524 -8.412 1.00 94.31 343 THR A O 1
ATOM 2609 N N . VAL A 1 344 ? 24.474 10.728 -8.788 1.00 95.00 344 VAL A N 1
ATOM 2610 C CA . VAL A 1 344 ? 25.734 10.688 -9.549 1.00 95.00 344 VAL A CA 1
ATOM 2611 C C . VAL A 1 344 ? 26.900 10.229 -8.673 1.00 95.00 344 VAL A C 1
ATOM 2613 O O . VAL A 1 344 ? 27.708 9.416 -9.116 1.00 95.00 344 VAL A O 1
ATOM 2616 N N . ARG A 1 345 ? 26.988 10.715 -7.429 1.00 94.81 345 ARG A N 1
ATOM 2617 C CA . ARG A 1 345 ? 28.041 10.295 -6.489 1.00 94.81 345 ARG A CA 1
ATOM 2618 C C . ARG A 1 345 ? 27.943 8.816 -6.133 1.00 94.81 345 ARG A C 1
ATOM 2620 O O . ARG A 1 345 ? 28.965 8.141 -6.095 1.00 94.81 345 ARG A O 1
ATOM 2627 N N . GLU A 1 346 ? 26.735 8.323 -5.881 1.00 94.44 346 GLU A N 1
ATOM 2628 C CA . GLU A 1 346 ? 26.487 6.907 -5.613 1.00 94.44 346 GLU A CA 1
ATOM 2629 C C . GLU A 1 346 ? 26.870 6.046 -6.827 1.00 94.44 346 GLU A C 1
ATOM 2631 O O . GLU A 1 346 ? 27.629 5.089 -6.688 1.00 94.44 346 GLU A O 1
ATOM 2636 N N . ALA A 1 347 ? 26.441 6.435 -8.032 1.00 92.56 347 ALA A N 1
ATOM 2637 C CA . ALA A 1 347 ? 26.796 5.733 -9.263 1.00 92.56 347 ALA A CA 1
ATOM 2638 C C . ALA A 1 347 ? 28.318 5.678 -9.494 1.00 92.56 347 ALA A C 1
ATOM 2640 O O . ALA A 1 347 ? 28.847 4.635 -9.876 1.00 92.56 347 ALA A O 1
ATOM 2641 N N . GLN A 1 348 ? 29.032 6.777 -9.224 1.00 94.38 348 GLN A N 1
ATOM 2642 C CA . GLN A 1 348 ? 30.496 6.826 -9.296 1.00 94.38 348 GLN A CA 1
ATOM 2643 C C . GLN A 1 348 ? 31.154 5.909 -8.261 1.00 94.38 348 GLN A C 1
ATOM 2645 O O . GLN A 1 348 ? 32.084 5.186 -8.600 1.00 94.38 348 GLN A O 1
ATOM 2650 N N . ALA A 1 349 ? 30.652 5.879 -7.023 1.00 95.12 349 ALA A N 1
ATOM 2651 C CA . ALA A 1 349 ? 31.181 4.993 -5.989 1.00 95.12 349 ALA A CA 1
ATOM 2652 C C . ALA A 1 349 ? 31.065 3.510 -6.386 1.00 95.12 349 ALA A C 1
ATOM 2654 O O . ALA A 1 349 ? 32.045 2.770 -6.266 1.00 95.12 349 ALA A O 1
ATOM 2655 N N . TYR A 1 350 ? 29.915 3.095 -6.933 1.00 92.12 350 TYR A N 1
ATOM 2656 C CA . TYR A 1 350 ? 29.744 1.736 -7.452 1.00 92.12 350 TYR A CA 1
ATOM 2657 C C . TYR A 1 350 ? 30.656 1.448 -8.651 1.00 92.12 350 TYR A C 1
ATOM 2659 O O . TYR A 1 350 ? 31.250 0.371 -8.712 1.00 92.12 350 TYR A O 1
ATOM 2667 N N . ALA A 1 351 ? 30.807 2.400 -9.579 1.00 92.19 351 ALA A N 1
ATOM 2668 C CA . ALA A 1 351 ? 31.708 2.260 -10.725 1.00 92.19 351 ALA A CA 1
ATOM 2669 C C . ALA A 1 351 ? 33.181 2.106 -10.299 1.00 92.19 351 ALA A C 1
ATOM 2671 O O . ALA A 1 351 ? 33.926 1.348 -10.917 1.00 92.19 351 ALA A O 1
ATOM 2672 N N . ASP A 1 352 ? 33.571 2.751 -9.198 1.00 94.56 352 ASP A N 1
ATOM 2673 C CA . ASP A 1 352 ? 34.901 2.653 -8.592 1.00 94.56 352 ASP A CA 1
ATOM 2674 C C . ASP A 1 352 ? 35.104 1.366 -7.764 1.00 94.56 352 ASP A C 1
ATOM 2676 O O . ASP A 1 352 ? 36.142 1.196 -7.118 1.00 94.56 352 ASP A O 1
ATOM 2680 N N . GLY A 1 353 ? 34.121 0.459 -7.740 1.00 90.88 353 GLY A N 1
ATOM 2681 C CA . GLY A 1 353 ? 34.188 -0.798 -6.993 1.00 90.88 353 GLY A CA 1
ATOM 2682 C C . GLY A 1 353 ? 34.075 -0.628 -5.478 1.00 90.88 353 GLY A C 1
ATOM 2683 O O . GLY A 1 353 ? 34.480 -1.521 -4.737 1.00 90.88 353 GLY A O 1
ATOM 2684 N N . ARG A 1 354 ? 33.539 0.501 -5.001 1.00 77.56 354 ARG A N 1
ATOM 2685 C CA . ARG A 1 354 ? 33.261 0.733 -3.579 1.00 77.56 354 ARG A CA 1
ATOM 2686 C C . ARG A 1 354 ? 31.816 0.319 -3.303 1.00 77.56 354 ARG A C 1
ATOM 2688 O O . ARG A 1 354 ? 30.902 1.108 -3.529 1.00 77.56 354 ARG A O 1
ATOM 2695 N N . HIS A 1 355 ? 31.631 -0.929 -2.883 1.00 75.38 355 HIS A N 1
ATOM 2696 C CA . HIS A 1 355 ? 30.353 -1.499 -2.444 1.00 75.38 355 HIS A CA 1
ATOM 2697 C C . HIS A 1 355 ? 30.369 -1.810 -0.950 1.00 75.38 355 HIS A C 1
ATOM 2699 O O . HIS A 1 355 ? 31.452 -2.180 -0.436 1.00 75.38 355 HIS A O 1
#

pLDDT: mean 91.47, std 12.59, range [26.77, 98.88]

Sequence (355 aa):
MTFALSLAAISPAALAADAGERLGLPPSPASTEFVQQRTQFQLHTLLTEQRHPRTWNLSEVAATDPAQALSQLFSVDEDVARAFAALADDPQRMAKLHAASAAVQRALRDGHRIYFYGTGSTGRLAETLESGVWRPFWMRMQADPAWPRIAAKLPADLGERVRGEITGGDRALISSLEGFEDLQLIGALQMRDDGIGADDVVFAVTEGGETSAVIGTALAAADQRGEGSDRVWFVYNNPDEVLRPFERSRRVLDDARIHKIALPTGPQAITGSTRMQATTTSLYALGLVLEDALRALLLPQLPAADAQRLGLDARDSIESRLRGFAGLQRSVAGSAPQLAQWTVREAQAYADGRH